Protein AF-A0A6J8BWP6-F1 (afdb_monomer)

Solvent-accessible surface area (backbone atoms only — not comparable to full-atom values): 19169 Å² total; per-residue (Å²): 133,80,69,98,76,74,50,80,87,49,47,64,55,52,45,49,53,49,48,54,69,77,44,72,88,54,59,68,72,59,53,46,53,51,39,33,53,54,50,49,67,69,51,84,54,66,66,61,38,51,52,54,70,70,44,90,71,88,45,52,67,60,50,49,53,50,49,54,53,53,50,52,48,57,47,45,50,67,77,41,71,80,71,78,95,56,94,76,73,75,53,70,55,79,74,74,88,74,58,78,91,46,49,67,61,53,52,54,54,52,53,51,39,41,75,66,69,76,52,76,95,78,88,64,75,58,44,66,38,79,46,80,42,74,45,96,86,70,45,80,41,90,41,71,55,50,66,72,56,59,70,73,48,66,78,81,86,74,88,71,78,52,72,65,57,52,50,50,50,67,73,41,72,84,62,68,96,76,72,59,106,59,71,86,61,60,75,77,71,64,39,76,74,58,72,77,72,63,85,35,76,61,60,53,54,53,50,49,36,59,74,70,70,48,81,77,54,68,79,77,45,66,85,53,58,71,62,49,48,55,49,61,80,40,47,88,42,47,44,79,55,96,92,41,53,28,34,62,43,69,44,98,82,71,82,50,71,48,71,21,40,54,57,49,80,84,50,52,63,57,54,53,51,52,56,48,68,36,91,94,24,74,83,53,56,73,68,54,50,50,50,60,45,58,70,48,39,41,52,87,86,62,77,84,130

Secondary structure (DSSP, 8-state):
---TT--TTTHHHHHHHHHHHH-TTS-HHHHHHHHHHHHHHH---HHHHHHHHHTT---HHHHHHHHHHHHHHHHHHHHS-S---S-----BPPPPPPPHHHHHHHHHHHHHHHHTTS------S-B--EEEEE-TTS-EEEEE--HHHHHHS------PPPHHHHHHHHHHTT--S-S-TTTT--TTTS-GGGTSS---HHHHHHHHHHHTT----HHHHHTS-HHHHHHHHTGGGEEEETTEEEEEEE-TTSS-EEEEEE--HHHHHHHHHHHHHSTTTTT-THHHHHHHHHTTEE-TT----

Nearest PDB structures (foldseek):
  4ol8-assembly2_F  TM=8.736E-01  e=1.380E-04  Saccharomyces cerevisiae
  4ol8-assembly1_B  TM=8.880E-01  e=2.624E-04  Saccharomyces cerevisiae
  7o24-assembly1_B  TM=4.975E-01  e=8.946E-04  White-tufted-ear marmoset simian foamy virus
  7kse-assembly1_A  TM=5.631E-01  e=4.590E-03  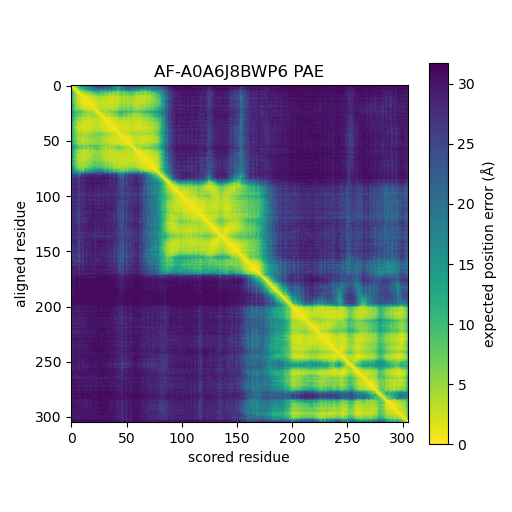Eastern chimpanzee simian foamy virus
  7ksf-assembly1_A  TM=5.954E-01  e=1.313E-02  Eastern chimpanzee simian foamy virus

Mean predicted aligned error: 21.01 Å

Sequence (305 aa):
MRGNEESLPELPQSIKKLNRQFYQSVPSSITSVLALEHFIDALLDADLKLKLRESNIKSIHESETLVVRLETLKLAERHTGAWLDRQIQFILIRPRRIPLARIKDDEAEIQKIVKQDIIEPSTSPWNSNIVLVKKSDNSWRFCIDFRSVNFLVLRPSYPLPRIDDTIDSFLNNGQTEKDNPFEGIDFENVSESQLSDMSDDVISIIIQWKIDEVKPTWADVSHISLEVKFYWSRLNSLILANGILYRKWESYNGKHYDLHLVLPANFKRSRLNEVHNTVTGGHLGVRKTLSKIRQRYFWYTMRHC

InterPro domains:
  IPR041588 Integrase zinc-binding domain [PF17921] (264-304)
  IPR043502 DNA/RNA polymerase superfamily [SSF56672] (87-170)

Foldseek 3Di:
DDPPDDDLVCLLVVLLVVLCVVVVPDDPQVSQVVSLVVSLVPDPDPVLSVVSVVPPDRGPVVSSVVSVVVVVVVVCCVVPVDWAPDPDDAADDDEDDDPPVCPVVVVVVVVVCVVVVVDDDDPDSHDWYWDWDADPVRDIDTDTDCVVVVVRTDDDDDDDDDPVVVVVCVVCVVDDDDDDPCPPPPPVVCPPVVVVPLPQVLVVVLLVCVVVVDLDDCVVPVPDDPQNVQCSVQSVQWDADPNFIWGWDADPVNPDTATAGEDGPVCPVVLLVVLCPDPVNPPPDPVVSLVVNVRHHDGDPNDDD

Structure (mmCIF, N/CA/C/O backbone):
data_AF-A0A6J8BWP6-F1
#
_entry.id   AF-A0A6J8BWP6-F1
#
loop_
_atom_site.group_PDB
_atom_site.id
_atom_site.type_symbol
_atom_site.label_atom_id
_atom_site.label_alt_id
_atom_site.label_comp_id
_atom_site.label_asym_id
_atom_site.label_entity_id
_atom_site.label_seq_id
_atom_site.pdbx_PDB_ins_code
_atom_site.Cartn_x
_atom_site.Cartn_y
_atom_site.Cartn_z
_atom_site.occupancy
_atom_site.B_iso_or_equiv
_atom_site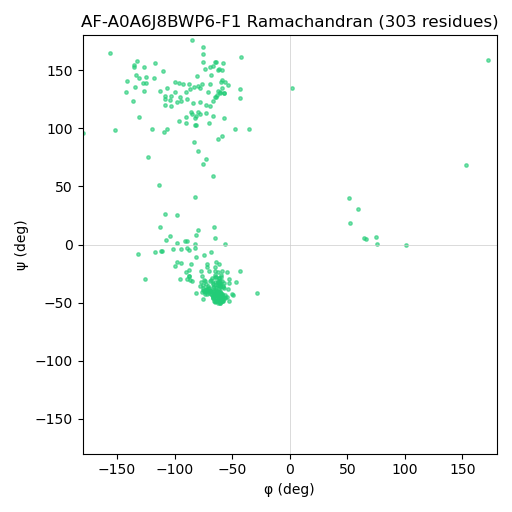.auth_seq_id
_atom_site.auth_comp_id
_atom_site.auth_asym_id
_atom_site.auth_atom_id
_atom_site.pdbx_PDB_model_num
ATOM 1 N N . MET A 1 1 ? -8.907 39.241 10.089 1.00 32.94 1 MET A N 1
ATOM 2 C CA . MET A 1 1 ? -8.954 39.925 8.782 1.00 32.94 1 MET A CA 1
ATOM 3 C C . MET A 1 1 ? -7.616 39.693 8.104 1.00 32.94 1 MET A C 1
ATOM 5 O O . MET A 1 1 ? -6.630 40.229 8.583 1.00 32.94 1 MET A O 1
ATOM 9 N N . ARG A 1 2 ? -7.548 38.853 7.064 1.00 38.97 2 ARG A N 1
ATOM 10 C CA . ARG A 1 2 ? -6.436 38.952 6.112 1.00 38.97 2 ARG A CA 1
ATOM 11 C C . ARG A 1 2 ? -6.764 40.131 5.205 1.00 38.97 2 ARG A C 1
ATOM 13 O O . ARG A 1 2 ? -7.827 40.123 4.590 1.00 38.97 2 ARG A O 1
ATOM 20 N N . GLY A 1 3 ? -5.888 41.127 5.135 1.00 38.91 3 GLY A N 1
ATOM 21 C CA . GLY A 1 3 ? -5.794 41.905 3.907 1.00 38.91 3 GLY A CA 1
ATOM 22 C C . GLY A 1 3 ? -5.309 40.936 2.834 1.00 38.91 3 GLY A C 1
ATOM 23 O O . GLY A 1 3 ? -4.330 40.231 3.059 1.00 38.91 3 GLY A O 1
ATOM 24 N N . ASN A 1 4 ? -6.015 40.833 1.713 1.00 46.81 4 ASN A N 1
ATOM 25 C CA . ASN A 1 4 ? -5.713 39.898 0.623 1.00 46.81 4 ASN A CA 1
ATOM 26 C C . ASN A 1 4 ? -4.372 40.178 -0.101 1.00 46.81 4 ASN A C 1
ATOM 28 O O . ASN A 1 4 ? -4.150 39.637 -1.178 1.00 46.81 4 ASN A O 1
ATOM 32 N N . GLU A 1 5 ? -3.481 40.996 0.467 1.00 54.47 5 GLU A N 1
ATOM 33 C CA . GLU A 1 5 ? -2.306 41.543 -0.220 1.00 54.47 5 GLU A CA 1
ATOM 34 C C . GLU A 1 5 ? -0.982 41.416 0.557 1.00 54.47 5 GLU A C 1
ATOM 36 O O . GLU A 1 5 ? 0.060 41.672 -0.031 1.00 54.47 5 GLU A O 1
ATOM 41 N N . GLU A 1 6 ? -0.965 40.995 1.832 1.00 63.19 6 GLU A N 1
ATOM 42 C CA . GLU A 1 6 ? 0.311 40.841 2.559 1.00 63.19 6 GLU A CA 1
ATOM 43 C C . GLU A 1 6 ? 0.960 39.480 2.280 1.00 63.19 6 GLU A C 1
ATOM 45 O O . GLU A 1 6 ? 0.381 38.417 2.543 1.00 63.19 6 GLU A O 1
ATOM 50 N N . SER A 1 7 ? 2.191 39.511 1.768 1.00 66.69 7 SER A N 1
ATOM 51 C CA . SER A 1 7 ? 3.002 38.312 1.575 1.00 66.69 7 SER A CA 1
ATOM 52 C C . SER A 1 7 ? 3.538 37.784 2.917 1.00 66.69 7 SER A C 1
ATOM 54 O O . SER A 1 7 ? 3.745 38.533 3.874 1.00 66.69 7 SER A O 1
ATOM 56 N N . LEU A 1 8 ? 3.771 36.470 3.023 1.00 67.88 8 LEU A N 1
ATOM 57 C CA . LEU A 1 8 ? 4.293 35.842 4.251 1.00 67.88 8 LEU A CA 1
ATOM 58 C C . LEU A 1 8 ? 5.592 36.470 4.807 1.00 67.88 8 LEU A C 1
ATOM 60 O O . LEU A 1 8 ? 5.715 36.515 6.029 1.00 67.88 8 LEU A O 1
ATOM 64 N N . PRO A 1 9 ? 6.522 36.992 3.980 1.00 71.75 9 PRO A N 1
ATOM 65 C CA . PRO A 1 9 ? 7.689 37.749 4.453 1.00 71.75 9 PRO A CA 1
ATOM 66 C C . PRO A 1 9 ? 7.371 39.140 5.035 1.00 71.75 9 PRO A C 1
ATOM 68 O O . PRO A 1 9 ? 8.153 39.689 5.809 1.00 71.75 9 PRO A O 1
ATOM 71 N N . GLU A 1 10 ? 6.234 39.743 4.681 1.00 79.19 10 GLU A N 1
ATOM 72 C CA . GLU A 1 10 ? 5.832 41.078 5.157 1.00 79.19 10 GLU A CA 1
ATOM 73 C C . GLU A 1 10 ? 5.059 41.002 6.484 1.00 79.19 10 GLU A C 1
ATOM 75 O O . GLU A 1 10 ? 5.143 41.905 7.323 1.00 79.19 10 GLU A O 1
ATOM 80 N N . LEU A 1 11 ? 4.387 39.873 6.728 1.00 82.25 11 LEU A N 1
ATOM 81 C CA . LEU A 1 11 ? 3.561 39.619 7.909 1.00 82.25 11 LEU A CA 1
ATOM 82 C C . LEU A 1 11 ? 4.302 39.828 9.256 1.00 82.25 11 LEU A C 1
ATOM 84 O O . LEU A 1 11 ? 3.758 40.508 10.133 1.00 82.25 11 LEU A O 1
ATOM 88 N N . PRO A 1 12 ? 5.547 39.342 9.469 1.00 82.69 12 PRO A N 1
ATOM 89 C CA . PRO A 1 12 ? 6.283 39.583 10.713 1.00 82.69 12 PRO A CA 1
ATOM 90 C C . PRO A 1 12 ? 6.578 41.065 10.962 1.00 82.69 12 PRO A C 1
ATOM 92 O O . PRO A 1 12 ? 6.623 41.510 12.112 1.00 82.69 12 PRO A O 1
ATOM 95 N N . GLN A 1 13 ? 6.801 41.839 9.897 1.00 83.56 13 GLN A N 1
ATOM 96 C CA . GLN A 1 13 ? 7.102 43.266 9.997 1.00 83.56 13 GLN A CA 1
ATOM 97 C C . GLN A 1 13 ? 5.845 44.060 10.360 1.00 83.56 13 GLN A C 1
ATOM 99 O O . GLN A 1 13 ? 5.899 44.899 11.267 1.00 83.56 13 GLN A O 1
ATOM 104 N N . SER A 1 14 ? 4.708 43.737 9.739 1.00 84.19 14 SER A N 1
ATOM 105 C CA . SER A 1 14 ? 3.401 44.306 10.079 1.00 84.19 14 SER A CA 1
ATOM 106 C C . SER A 1 14 ? 3.014 44.003 11.528 1.00 84.19 14 SER A C 1
ATOM 108 O O . SER A 1 14 ? 2.652 44.917 12.271 1.00 84.19 14 SER A O 1
ATOM 110 N N . ILE A 1 15 ? 3.201 42.764 11.994 1.00 85.25 15 ILE A N 1
ATOM 111 C CA . ILE A 1 15 ? 2.903 42.373 13.382 1.00 85.25 15 ILE A CA 1
ATOM 112 C C . ILE A 1 15 ? 3.810 43.095 14.382 1.00 85.25 15 ILE A C 1
ATOM 114 O O . ILE A 1 15 ? 3.325 43.613 15.388 1.00 85.25 15 ILE A O 1
ATOM 118 N N . LYS A 1 16 ? 5.117 43.213 14.107 1.00 83.94 16 LYS A N 1
ATOM 119 C CA . LYS A 1 16 ? 6.032 44.000 14.956 1.00 83.94 16 LYS A CA 1
ATOM 120 C C . LYS A 1 16 ? 5.621 45.472 15.023 1.00 83.94 16 LYS A C 1
ATOM 122 O O . LYS A 1 16 ? 5.674 46.073 16.098 1.00 83.94 16 LYS A O 1
ATOM 127 N N . LYS A 1 17 ? 5.208 46.056 13.894 1.00 83.94 17 LYS A N 1
ATOM 128 C CA . LYS A 1 17 ? 4.751 47.449 13.813 1.00 83.94 17 LYS A CA 1
ATOM 129 C C . LYS A 1 17 ? 3.463 47.663 14.612 1.00 83.94 17 LYS A C 1
ATOM 131 O O . LYS A 1 17 ? 3.405 48.607 15.397 1.00 83.94 17 LYS A O 1
ATOM 136 N N . LEU A 1 18 ? 2.487 46.765 14.476 1.00 83.88 18 LEU A N 1
ATOM 137 C CA . LEU A 1 18 ? 1.231 46.801 15.230 1.00 83.88 18 LEU A CA 1
ATOM 138 C C . LEU A 1 18 ? 1.479 46.609 16.728 1.00 83.88 18 LEU A C 1
ATOM 140 O O . LEU A 1 18 ? 1.042 47.429 17.530 1.00 83.88 18 LEU A O 1
ATOM 144 N N . ASN A 1 19 ? 2.261 45.603 17.123 1.00 83.75 19 ASN A N 1
ATOM 145 C CA . ASN A 1 19 ? 2.563 45.371 18.534 1.00 83.75 19 ASN A CA 1
ATOM 146 C C . ASN A 1 19 ? 3.279 46.570 19.172 1.00 83.75 19 ASN A C 1
ATOM 148 O O . ASN A 1 19 ? 2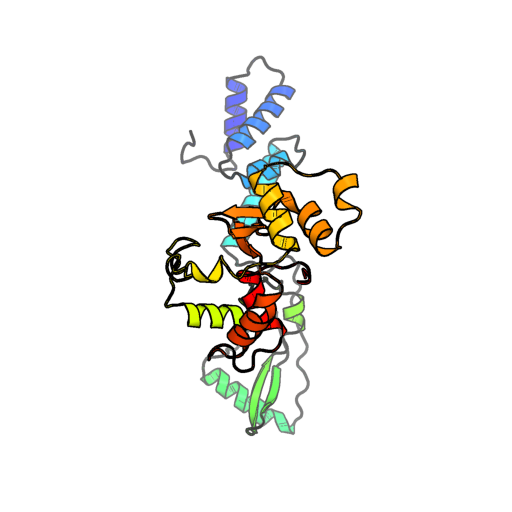.979 46.927 20.306 1.00 83.75 19 ASN A O 1
ATOM 152 N N . ARG A 1 20 ? 4.168 47.253 18.442 1.00 82.38 20 ARG A N 1
ATOM 153 C CA . ARG A 1 20 ? 4.802 48.488 18.927 1.00 82.38 20 ARG A CA 1
ATOM 154 C C . ARG A 1 20 ? 3.808 49.643 19.089 1.00 82.38 20 ARG A C 1
ATOM 156 O O . ARG A 1 20 ? 3.994 50.468 19.977 1.00 82.38 20 ARG A O 1
ATOM 163 N N . GLN A 1 21 ? 2.775 49.715 18.250 1.00 82.69 21 GLN A N 1
ATOM 164 C CA . GLN A 1 21 ? 1.734 50.743 18.336 1.00 82.69 21 GLN A CA 1
ATOM 165 C C . GLN A 1 21 ? 0.757 50.497 19.490 1.00 82.69 21 GLN A C 1
ATOM 167 O O . GLN A 1 21 ? 0.392 51.457 20.166 1.00 82.69 21 GLN A O 1
ATOM 172 N N . PHE A 1 22 ? 0.366 49.243 19.731 1.00 81.31 22 PHE A N 1
ATOM 173 C CA . PHE A 1 22 ? -0.605 48.877 20.768 1.00 81.31 22 PHE A CA 1
ATOM 174 C C . PHE A 1 22 ? 0.022 48.661 22.155 1.00 81.31 22 PHE A C 1
ATOM 176 O O . PHE A 1 22 ? -0.618 48.958 23.159 1.00 81.31 22 PHE A O 1
ATOM 183 N N . TYR A 1 23 ? 1.277 48.205 22.233 1.00 82.00 23 TYR A N 1
ATOM 184 C CA . TYR A 1 23 ? 1.964 47.873 23.490 1.00 82.00 23 TYR A CA 1
ATOM 185 C C . TYR A 1 23 ? 3.148 48.810 23.778 1.00 82.00 23 TYR A C 1
ATOM 187 O O . TYR A 1 23 ? 4.263 48.368 24.051 1.00 82.00 23 TYR A O 1
ATOM 195 N N . GLN A 1 24 ? 2.911 50.123 23.725 1.00 78.50 24 GLN A N 1
ATOM 196 C CA . GLN A 1 24 ? 3.954 51.152 23.886 1.00 78.50 24 GLN A CA 1
ATOM 197 C C . GLN A 1 24 ? 4.620 51.154 25.274 1.00 78.50 24 GLN A C 1
ATOM 199 O O . GLN A 1 24 ? 5.777 51.545 25.396 1.00 78.50 24 GLN A O 1
ATOM 204 N N . SER A 1 25 ? 3.905 50.717 26.314 1.00 82.56 25 SER A N 1
ATOM 205 C CA . SER A 1 25 ? 4.369 50.698 27.710 1.00 82.56 25 SER A CA 1
ATOM 206 C C . SER A 1 25 ? 4.985 49.364 28.153 1.00 82.56 25 SER A C 1
ATOM 208 O O . SER A 1 25 ? 5.459 49.255 29.284 1.00 82.56 25 SER A O 1
ATOM 210 N N . VAL A 1 26 ? 4.973 48.339 27.295 1.00 82.62 26 VAL A N 1
ATOM 211 C CA . VAL A 1 26 ? 5.379 46.972 27.650 1.00 82.62 26 VAL A CA 1
ATOM 212 C C . VAL A 1 26 ? 6.865 46.748 27.331 1.00 82.62 26 VAL A C 1
ATOM 214 O O . VAL A 1 26 ? 7.330 47.151 26.261 1.00 82.62 26 VAL A O 1
ATOM 2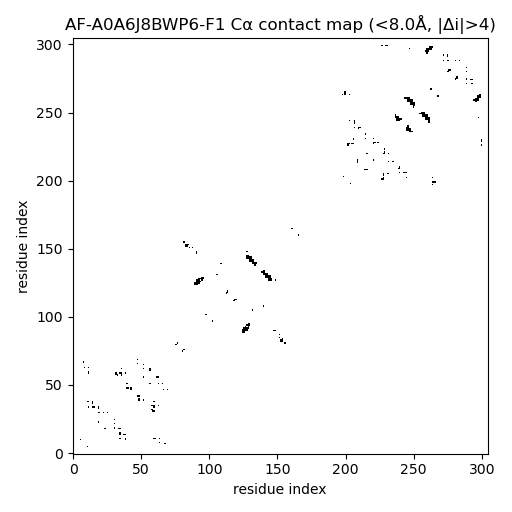17 N N . PRO A 1 27 ? 7.637 46.079 28.213 1.00 83.62 27 PRO A N 1
ATOM 218 C CA . PRO A 1 27 ? 9.030 45.737 27.942 1.00 83.62 27 PRO A CA 1
ATOM 219 C C . PRO A 1 27 ? 9.206 44.925 26.652 1.00 83.62 27 PRO A C 1
ATOM 221 O O . PRO A 1 27 ? 8.473 43.968 26.401 1.00 83.62 27 PRO A O 1
ATOM 224 N N . SER A 1 28 ? 10.260 45.237 25.888 1.00 77.12 28 SER A N 1
ATOM 225 C CA . SER A 1 28 ? 10.565 44.614 24.585 1.00 77.12 28 SER A CA 1
ATOM 226 C C . SER A 1 28 ? 10.621 43.074 24.617 1.00 77.12 28 SER A C 1
ATOM 228 O O . SER A 1 28 ? 10.260 42.416 23.642 1.00 77.12 28 SER A O 1
ATOM 230 N N . SER A 1 29 ? 11.008 42.489 25.757 1.00 79.81 29 SER A N 1
ATOM 231 C CA . SER A 1 29 ? 11.016 41.034 25.976 1.00 79.81 29 SER A CA 1
ATOM 232 C C . SER A 1 29 ? 9.620 40.412 25.831 1.00 79.81 29 SER A C 1
ATOM 234 O O . SER A 1 29 ? 9.435 39.458 25.079 1.00 79.81 29 SER A O 1
ATOM 236 N N . ILE A 1 30 ? 8.610 41.008 26.471 1.00 80.94 30 ILE A N 1
ATOM 237 C CA . ILE A 1 30 ? 7.226 40.514 26.444 1.00 80.94 30 ILE A CA 1
ATOM 238 C C . ILE A 1 30 ? 6.598 40.794 25.077 1.00 80.94 30 ILE A C 1
ATOM 240 O O . ILE A 1 30 ? 5.954 39.922 24.499 1.00 80.94 30 ILE A O 1
ATOM 244 N N . THR A 1 31 ? 6.855 41.973 24.506 1.00 82.75 31 THR A N 1
ATOM 245 C CA . THR A 1 31 ? 6.370 42.344 23.169 1.00 82.75 31 THR A CA 1
ATOM 246 C C . THR A 1 31 ? 6.900 41.407 22.079 1.00 82.75 31 THR A C 1
ATOM 248 O O . THR A 1 31 ? 6.197 41.143 21.105 1.00 82.75 31 THR A O 1
ATOM 251 N N . SER A 1 32 ? 8.110 40.862 22.251 1.00 81.00 32 SER A N 1
ATOM 252 C CA . SER A 1 32 ? 8.704 39.883 21.330 1.00 81.00 32 SER A CA 1
ATOM 253 C C . SER A 1 32 ? 8.021 38.515 21.409 1.00 81.00 32 SER A C 1
ATOM 255 O O . SER A 1 32 ? 7.769 37.908 20.370 1.00 81.00 32 SER A O 1
ATOM 257 N N . VAL A 1 33 ? 7.668 38.057 22.615 1.00 83.50 33 VAL A N 1
ATOM 258 C CA . VAL A 1 33 ? 6.904 36.812 22.818 1.00 83.50 33 VAL A CA 1
ATOM 259 C C . VAL A 1 33 ? 5.485 36.956 22.265 1.00 83.50 33 VAL A C 1
ATOM 261 O O . VAL A 1 33 ? 5.028 36.105 21.509 1.00 83.50 33 VAL A O 1
ATOM 264 N N . LEU A 1 34 ? 4.817 38.078 22.544 1.00 84.31 34 LEU A N 1
ATOM 265 C CA . LEU A 1 34 ? 3.494 38.372 21.986 1.00 84.31 34 LEU A CA 1
ATOM 266 C C . LEU A 1 34 ? 3.523 38.486 20.455 1.00 84.31 34 LEU A C 1
ATOM 268 O O . LEU A 1 34 ? 2.578 38.082 19.788 1.00 84.31 34 LEU A O 1
ATOM 272 N N . ALA A 1 35 ? 4.607 39.011 19.873 1.00 85.25 35 ALA A N 1
ATOM 273 C CA . ALA A 1 35 ? 4.766 39.068 18.419 1.00 85.25 35 ALA A CA 1
ATOM 274 C C . ALA A 1 35 ? 4.889 37.678 17.785 1.00 85.25 35 ALA A C 1
ATOM 276 O O . ALA A 1 35 ? 4.356 37.472 16.698 1.00 85.25 35 ALA A O 1
ATOM 277 N N . LEU A 1 36 ? 5.555 36.735 18.457 1.00 86.31 36 LEU A N 1
ATOM 278 C CA . LEU A 1 36 ? 5.630 35.340 18.022 1.00 86.31 36 LEU A CA 1
ATOM 279 C C . LEU A 1 36 ? 4.241 34.678 18.047 1.00 86.31 36 LEU A C 1
ATOM 281 O O . LEU A 1 36 ? 3.830 34.102 17.044 1.00 86.31 36 LEU A O 1
ATOM 285 N N . GLU A 1 37 ? 3.500 34.810 19.149 1.00 85.06 37 GLU A N 1
ATOM 286 C CA . GLU A 1 37 ? 2.150 34.237 19.279 1.00 85.06 37 GLU A CA 1
ATOM 287 C C . GLU A 1 37 ? 1.180 34.819 18.242 1.00 85.06 37 GLU A C 1
ATOM 289 O O . GLU A 1 37 ? 0.520 34.079 17.512 1.00 85.06 37 GLU A O 1
ATOM 294 N N . HIS A 1 38 ? 1.164 36.148 18.084 1.00 87.75 38 HIS A N 1
ATOM 295 C CA . HIS A 1 38 ? 0.339 36.807 17.069 1.00 87.75 38 HIS A CA 1
ATOM 296 C C . HIS A 1 38 ? 0.712 36.367 15.646 1.00 87.75 38 HIS A C 1
ATOM 298 O O . HIS A 1 38 ? -0.168 36.246 14.795 1.00 87.75 38 HIS A O 1
ATOM 304 N N . PHE A 1 39 ? 1.996 36.100 15.377 1.00 87.56 39 PHE A N 1
ATOM 305 C CA . PHE A 1 39 ? 2.444 35.564 14.091 1.00 87.56 39 PHE A CA 1
ATOM 306 C C . PHE A 1 39 ? 1.926 34.144 13.849 1.00 87.56 39 PHE A C 1
ATOM 308 O O . PHE A 1 39 ? 1.385 33.880 12.775 1.00 87.56 39 PHE A O 1
ATOM 315 N N . ILE A 1 40 ? 2.015 33.255 14.843 1.00 85.31 40 ILE A N 1
ATOM 316 C CA . ILE A 1 40 ? 1.487 31.886 14.749 1.00 85.31 40 ILE A CA 1
ATOM 317 C C . ILE A 1 40 ? -0.026 31.913 14.504 1.00 85.31 40 ILE A C 1
ATOM 319 O O . ILE A 1 40 ? -0.523 31.224 13.612 1.00 85.31 40 ILE A O 1
ATOM 323 N N . ASP A 1 41 ? -0.769 32.740 15.238 1.00 85.38 41 ASP A N 1
ATOM 324 C CA . ASP A 1 41 ? -2.223 32.822 15.100 1.00 85.38 41 ASP A CA 1
ATOM 325 C C . ASP A 1 41 ? -2.667 33.437 13.763 1.00 85.38 41 ASP A C 1
ATOM 327 O O . ASP A 1 41 ? -3.700 33.029 13.218 1.00 85.38 41 ASP A O 1
ATOM 331 N N . ALA A 1 42 ? -1.866 34.344 13.193 1.00 85.00 42 ALA A N 1
ATOM 332 C CA . ALA A 1 42 ? -2.116 34.971 11.895 1.00 85.00 42 ALA A CA 1
ATOM 333 C C . ALA A 1 42 ? -1.905 34.035 10.686 1.00 85.00 42 ALA A C 1
ATOM 335 O O . ALA A 1 42 ? -2.405 34.326 9.592 1.00 85.00 42 ALA A O 1
ATOM 336 N N . LEU A 1 43 ? -1.208 32.901 10.850 1.00 83.12 43 LEU A N 1
ATOM 337 C CA . LEU A 1 43 ? -1.111 31.883 9.797 1.00 83.12 43 LEU A CA 1
ATOM 338 C C . LEU A 1 43 ? -2.504 31.306 9.480 1.00 83.12 43 LEU A C 1
ATOM 340 O O . LEU A 1 43 ? -3.378 31.241 10.340 1.00 83.12 43 LEU A O 1
ATOM 344 N N . LEU A 1 44 ? -2.745 30.865 8.243 1.00 79.44 44 LEU A N 1
ATOM 345 C CA . LEU A 1 44 ? -3.997 30.164 7.899 1.00 79.44 44 LEU A CA 1
ATOM 346 C C . LEU A 1 44 ? -3.864 28.643 7.952 1.00 79.44 44 LEU A C 1
ATOM 348 O O . LEU A 1 44 ? -4.846 27.954 8.205 1.00 79.44 44 LEU A O 1
ATOM 352 N N . ASP A 1 45 ? -2.665 28.125 7.693 1.00 81.25 45 ASP A N 1
ATOM 353 C CA . ASP A 1 45 ? -2.407 26.692 7.596 1.00 81.25 45 ASP A CA 1
ATOM 354 C C . ASP A 1 45 ? -2.290 26.078 9.000 1.00 81.25 45 ASP A C 1
ATOM 356 O O . ASP A 1 45 ? -1.371 26.400 9.760 1.00 81.25 45 ASP A O 1
ATOM 360 N N . ALA A 1 46 ? -3.238 25.203 9.343 1.00 81.12 46 ALA A N 1
ATOM 361 C CA . ALA A 1 46 ? -3.306 24.549 10.646 1.00 81.12 46 ALA A CA 1
ATOM 362 C C . ALA A 1 46 ? -2.080 23.663 10.931 1.00 81.12 46 ALA A C 1
ATOM 364 O O . ALA A 1 46 ? -1.639 23.593 12.079 1.00 81.12 46 ALA A O 1
ATOM 365 N N . ASP A 1 47 ? -1.478 23.056 9.904 1.00 80.88 47 ASP A N 1
ATOM 366 C CA . ASP A 1 47 ? -0.305 22.195 10.078 1.00 80.88 47 ASP A CA 1
ATOM 367 C C . ASP A 1 47 ? 0.940 23.017 10.408 1.00 80.88 47 ASP A C 1
ATOM 369 O O . ASP A 1 47 ? 1.767 22.607 11.224 1.00 80.88 47 ASP A O 1
ATOM 373 N N . LEU A 1 48 ? 1.091 24.184 9.768 1.00 82.25 48 LEU A N 1
ATOM 374 C CA . LEU A 1 48 ? 2.205 25.092 10.049 1.00 82.25 48 LEU A CA 1
ATOM 375 C C . LEU A 1 48 ? 2.102 25.636 11.475 1.00 82.25 48 LEU A C 1
ATOM 377 O O . LEU A 1 48 ? 3.110 25.680 12.176 1.00 82.25 48 LEU A O 1
ATOM 381 N N . LYS A 1 49 ? 0.887 25.964 11.938 1.00 85.69 49 LYS A N 1
ATOM 382 C CA . LYS A 1 49 ? 0.649 26.358 13.336 1.00 85.69 49 LYS A CA 1
ATOM 383 C C . LYS A 1 49 ? 1.059 25.270 14.318 1.00 85.69 49 LYS A C 1
ATOM 385 O O . LYS A 1 49 ? 1.750 25.564 15.289 1.00 85.69 49 LYS A O 1
ATOM 390 N N . LEU A 1 50 ? 0.634 24.030 14.070 1.00 82.75 50 LEU A N 1
ATOM 391 C CA . LEU A 1 50 ? 0.940 22.900 14.945 1.00 82.75 50 LEU A CA 1
ATOM 392 C C . LEU A 1 50 ? 2.455 22.678 15.037 1.00 82.75 50 LEU A C 1
ATOM 394 O O . LEU A 1 50 ? 3.006 22.665 16.134 1.00 82.75 50 LEU A O 1
ATOM 398 N N . LYS A 1 51 ? 3.139 22.616 13.887 1.00 82.25 51 LYS A N 1
ATOM 399 C CA . LYS A 1 51 ? 4.594 22.417 13.829 1.00 82.25 51 LYS A CA 1
ATOM 400 C C . LYS A 1 51 ? 5.367 23.525 14.536 1.00 82.25 51 LYS A C 1
ATOM 402 O O . LYS A 1 51 ? 6.329 23.223 15.231 1.00 82.25 51 LYS A O 1
ATOM 407 N N . LEU A 1 52 ? 4.939 24.783 14.391 1.00 84.50 52 LEU A N 1
ATOM 408 C CA . LEU A 1 52 ? 5.568 25.909 15.084 1.00 84.50 52 LEU A CA 1
ATOM 409 C C . LEU A 1 52 ? 5.382 25.856 16.600 1.00 84.50 52 LEU A C 1
ATOM 411 O O . LEU A 1 52 ? 6.284 26.274 17.315 1.00 84.50 52 LEU A O 1
ATOM 415 N N . ARG A 1 53 ? 4.244 25.351 17.093 1.00 84.00 53 ARG A N 1
ATOM 416 C CA . ARG A 1 53 ? 4.003 25.179 18.535 1.00 84.00 53 ARG A CA 1
ATOM 417 C C . ARG A 1 53 ? 4.788 24.006 19.126 1.00 84.00 53 ARG A C 1
ATOM 419 O O . ARG A 1 53 ? 5.170 24.058 20.289 1.00 84.00 53 ARG A O 1
ATOM 426 N N . GLU A 1 54 ? 5.034 22.962 18.337 1.00 84.75 54 GLU A N 1
ATOM 427 C CA . GLU A 1 54 ? 5.855 21.812 18.740 1.00 84.75 54 GLU A CA 1
ATOM 428 C C . GLU A 1 54 ? 7.353 22.134 18.740 1.00 84.75 54 GLU A C 1
ATOM 430 O O . GLU A 1 54 ? 8.097 21.708 19.627 1.00 84.75 54 GLU A O 1
ATOM 435 N N . SER A 1 55 ? 7.817 22.906 17.755 1.00 77.12 55 SER A N 1
ATOM 436 C CA . SER A 1 55 ? 9.176 23.430 17.743 1.00 77.12 55 SER A CA 1
ATOM 437 C C . SER A 1 55 ? 9.282 24.533 18.791 1.00 77.12 55 SER A C 1
ATOM 439 O O . SER A 1 55 ? 8.659 25.573 18.646 1.00 77.12 55 SER A O 1
ATOM 441 N N . ASN A 1 56 ? 10.061 24.321 19.848 1.00 79.62 56 ASN A N 1
ATOM 442 C CA . ASN A 1 56 ? 10.270 25.257 20.960 1.00 79.62 56 ASN A CA 1
ATOM 443 C C . ASN A 1 56 ? 11.013 26.554 20.535 1.00 79.62 56 ASN A C 1
ATOM 445 O O . ASN A 1 56 ? 12.118 26.837 21.006 1.00 79.62 56 ASN A O 1
ATOM 449 N N . ILE A 1 57 ? 10.439 27.305 19.593 1.00 83.06 57 ILE A N 1
ATOM 450 C CA . ILE A 1 57 ? 10.994 28.499 18.957 1.00 83.06 57 ILE A CA 1
ATOM 451 C C . ILE A 1 57 ? 10.808 29.690 19.887 1.00 83.06 57 ILE A C 1
ATOM 453 O O . ILE A 1 57 ? 9.739 29.907 20.451 1.00 83.06 57 ILE A O 1
ATOM 457 N N . LYS A 1 58 ? 11.855 30.507 20.008 1.00 78.50 58 LYS A N 1
ATOM 458 C CA . LYS A 1 58 ? 11.867 31.674 20.906 1.00 78.50 58 LYS A CA 1
ATOM 459 C C . LYS A 1 58 ? 11.882 33.009 20.168 1.00 78.50 58 LYS A C 1
ATOM 461 O O . LYS A 1 58 ? 11.814 34.058 20.803 1.00 78.50 58 LYS A O 1
ATOM 466 N N . SER A 1 59 ? 12.000 32.986 18.841 1.00 83.00 59 SER A N 1
ATOM 467 C CA . SER A 1 59 ? 12.157 34.180 18.013 1.00 83.00 59 SER A CA 1
ATOM 468 C C . SER A 1 59 ? 11.246 34.153 16.795 1.00 83.00 59 SER A C 1
ATOM 470 O O . SER A 1 59 ? 11.195 33.173 16.057 1.00 83.00 59 SER A O 1
ATOM 472 N N . ILE A 1 60 ? 10.609 35.292 16.525 1.00 83.12 60 ILE A N 1
ATOM 473 C CA . ILE A 1 60 ? 9.781 35.499 15.332 1.00 83.12 60 ILE A CA 1
ATOM 474 C C . ILE A 1 60 ? 10.558 35.327 14.014 1.00 83.12 60 ILE A C 1
ATOM 476 O O . ILE A 1 60 ? 9.988 34.935 13.003 1.00 83.12 60 ILE A O 1
ATOM 480 N N . HIS A 1 61 ? 11.870 35.582 14.013 1.00 81.31 61 HIS A N 1
ATOM 481 C CA . HIS A 1 61 ? 12.699 35.400 12.816 1.00 81.31 61 HIS A CA 1
ATOM 482 C C . HIS A 1 61 ? 13.000 33.919 12.530 1.00 81.31 61 HIS A C 1
ATOM 484 O O . HIS A 1 61 ? 13.058 33.474 11.383 1.00 81.31 61 HIS A O 1
ATOM 490 N N . GLU A 1 62 ? 13.156 33.134 13.593 1.00 81.12 62 GLU A N 1
ATOM 491 C CA . GLU A 1 62 ? 13.333 31.688 13.493 1.00 81.12 62 GLU A CA 1
ATOM 492 C C . GLU A 1 62 ? 12.030 31.021 13.026 1.00 81.12 62 GLU A C 1
ATOM 494 O O . GLU A 1 62 ? 12.065 30.172 12.134 1.00 81.12 62 GLU A O 1
ATOM 499 N N . SER A 1 63 ? 10.870 31.478 13.522 1.00 81.56 63 SER A N 1
ATOM 500 C CA . SER A 1 63 ? 9.568 31.008 13.031 1.00 81.56 63 SER A CA 1
ATOM 501 C C . SER A 1 63 ? 9.318 31.389 11.574 1.00 81.56 63 SER A C 1
ATOM 503 O O . SER A 1 63 ? 8.824 30.565 10.814 1.00 81.56 63 SER A O 1
ATOM 505 N N . GLU A 1 64 ? 9.694 32.598 11.155 1.00 82.12 64 GLU A N 1
ATOM 506 C CA . GLU A 1 64 ? 9.601 33.043 9.758 1.00 82.12 64 GLU A CA 1
ATOM 507 C C . GLU A 1 64 ? 10.414 32.132 8.824 1.00 82.12 64 GLU A C 1
ATOM 509 O O . GLU A 1 64 ? 9.889 31.615 7.837 1.00 82.12 64 GLU A O 1
ATOM 514 N N . THR A 1 65 ? 11.670 31.853 9.182 1.00 80.94 65 THR A N 1
ATOM 515 C CA . THR A 1 65 ? 12.560 30.983 8.396 1.00 80.94 65 THR A CA 1
ATOM 516 C C . THR A 1 65 ? 11.996 29.567 8.265 1.00 80.94 65 THR A C 1
ATOM 518 O O . THR A 1 65 ? 12.036 28.966 7.188 1.00 80.94 65 THR A O 1
ATOM 521 N N . LEU A 1 66 ? 11.444 29.025 9.354 1.00 81.19 66 LEU A N 1
ATOM 522 C CA . LEU A 1 66 ? 10.842 27.694 9.361 1.00 81.19 66 LEU A CA 1
ATOM 523 C C . LEU A 1 66 ? 9.542 27.634 8.557 1.00 81.19 66 LEU A C 1
ATOM 525 O O . LEU A 1 66 ? 9.336 26.661 7.836 1.00 81.19 66 LEU A O 1
ATOM 529 N N . VAL A 1 67 ? 8.700 28.668 8.617 1.00 83.00 67 VAL A N 1
ATOM 530 C CA . VAL A 1 67 ? 7.474 28.758 7.807 1.00 83.00 67 VAL A CA 1
ATOM 531 C C . VAL A 1 67 ? 7.806 28.785 6.325 1.00 83.00 67 VAL A C 1
ATOM 533 O O . VAL A 1 67 ? 7.284 27.958 5.582 1.00 83.00 67 VAL A O 1
ATOM 536 N N . VAL A 1 68 ? 8.720 29.663 5.903 1.00 80.31 68 VAL A N 1
ATOM 537 C CA . VAL A 1 68 ? 9.147 29.755 4.498 1.00 80.31 68 VAL A CA 1
ATOM 538 C C . VAL A 1 68 ? 9.736 28.423 4.035 1.00 80.31 68 VAL A C 1
ATOM 540 O O . VAL A 1 68 ? 9.404 27.933 2.957 1.00 80.31 68 VAL A O 1
ATOM 543 N N . ARG A 1 69 ? 10.559 27.773 4.864 1.00 77.62 69 ARG A N 1
ATOM 544 C CA . ARG A 1 69 ? 11.116 26.446 4.565 1.00 77.62 69 ARG A CA 1
ATOM 545 C C . ARG A 1 69 ? 10.039 25.367 4.421 1.00 77.62 69 ARG A C 1
ATOM 547 O O . ARG A 1 69 ? 10.108 24.554 3.509 1.00 77.62 69 ARG A O 1
ATOM 554 N N . LEU A 1 70 ? 9.054 25.321 5.312 1.00 79.88 70 LEU A N 1
ATOM 555 C CA . LEU A 1 70 ? 7.988 24.320 5.250 1.00 79.88 70 LEU A CA 1
ATOM 556 C C . LEU A 1 70 ? 7.026 24.572 4.086 1.00 79.88 70 LEU A C 1
ATOM 558 O O . LEU A 1 70 ? 6.557 23.620 3.471 1.00 79.88 70 LEU A O 1
ATOM 562 N N . GLU A 1 71 ? 6.747 25.829 3.757 1.00 76.75 71 GLU A N 1
ATOM 563 C CA . GLU A 1 71 ? 5.893 26.185 2.628 1.00 76.75 71 GLU A CA 1
ATOM 564 C C . GLU A 1 71 ? 6.587 25.918 1.290 1.00 76.75 71 GLU A C 1
ATOM 566 O O . GLU A 1 71 ? 5.977 25.338 0.396 1.00 76.75 71 GLU A O 1
ATOM 571 N N . THR A 1 72 ? 7.875 26.252 1.169 1.00 69.25 72 THR A N 1
ATOM 572 C CA . THR A 1 72 ? 8.690 25.888 -0.004 1.00 69.25 72 THR A CA 1
ATOM 573 C C . THR A 1 72 ? 8.790 24.378 -0.179 1.00 69.25 72 THR A C 1
ATOM 575 O O . THR A 1 72 ? 8.697 23.909 -1.309 1.00 69.25 72 THR A O 1
ATOM 578 N N . LEU A 1 73 ? 8.882 23.604 0.910 1.00 66.88 73 LEU A N 1
ATOM 579 C CA . LEU A 1 73 ? 8.778 22.144 0.855 1.00 66.88 73 LEU A CA 1
ATOM 580 C C . LEU A 1 73 ? 7.385 21.689 0.395 1.00 66.88 73 LEU A C 1
ATOM 582 O O . LEU A 1 73 ? 7.298 20.913 -0.549 1.00 66.88 73 LEU A O 1
ATOM 586 N N . LYS A 1 74 ? 6.296 22.225 0.967 1.00 70.44 74 LYS A N 1
ATOM 587 C CA . LYS A 1 74 ? 4.918 21.915 0.532 1.00 70.44 74 LYS A CA 1
ATOM 588 C C . LYS A 1 74 ? 4.664 22.298 -0.934 1.00 70.44 74 LYS A C 1
ATOM 590 O O . LYS A 1 74 ? 3.863 21.655 -1.608 1.00 70.44 74 LYS A O 1
ATOM 595 N N . LEU A 1 75 ? 5.280 23.371 -1.430 1.00 63.25 75 LEU A N 1
ATOM 596 C CA . LEU A 1 75 ? 5.166 23.822 -2.818 1.00 63.25 75 LEU A CA 1
ATOM 597 C C . LEU A 1 75 ? 6.015 22.950 -3.752 1.00 63.25 75 LEU A C 1
ATOM 599 O O . LEU A 1 75 ? 5.541 22.574 -4.823 1.00 63.25 75 LEU A O 1
ATOM 603 N N . ALA A 1 76 ? 7.224 22.570 -3.329 1.00 55.34 76 ALA A N 1
ATOM 604 C CA . ALA A 1 76 ? 8.057 21.599 -4.030 1.00 55.34 76 ALA A CA 1
ATOM 605 C C . ALA A 1 76 ? 7.340 20.245 -4.139 1.00 55.34 76 ALA A C 1
ATOM 607 O O . ALA A 1 76 ? 7.254 19.694 -5.229 1.00 55.34 76 ALA A O 1
ATOM 608 N N . GLU A 1 77 ? 6.708 19.762 -3.069 1.00 58.59 77 GLU A N 1
ATOM 609 C CA . GLU A 1 77 ? 5.881 18.547 -3.085 1.00 58.59 77 GLU A CA 1
ATOM 610 C C . GLU A 1 77 ? 4.705 18.629 -4.079 1.00 58.59 77 GLU A C 1
ATOM 612 O O . GLU A 1 77 ? 4.310 17.612 -4.650 1.00 58.59 77 GLU A O 1
ATOM 617 N N . ARG A 1 78 ? 4.149 19.829 -4.316 1.00 57.19 78 ARG A N 1
ATOM 618 C CA . ARG A 1 78 ? 3.047 20.054 -5.272 1.00 57.19 78 ARG A CA 1
ATOM 619 C C . ARG A 1 78 ? 3.512 20.164 -6.724 1.00 57.19 78 ARG A C 1
ATOM 621 O O . ARG A 1 78 ? 2.835 19.649 -7.609 1.00 57.19 78 ARG A O 1
ATOM 628 N N . HIS A 1 79 ? 4.620 20.859 -6.981 1.00 52.59 79 HIS A N 1
ATOM 629 C CA . HIS A 1 79 ? 5.119 21.114 -8.340 1.00 52.59 79 HIS A CA 1
ATOM 630 C C . HIS A 1 79 ? 6.025 20.005 -8.873 1.00 52.59 79 HIS A C 1
ATOM 632 O O . HIS A 1 79 ? 6.095 19.782 -10.080 1.00 52.59 79 HIS A O 1
ATOM 638 N N . THR A 1 80 ? 6.691 19.284 -7.982 1.00 47.88 80 THR A N 1
ATOM 639 C CA . THR A 1 80 ? 7.471 18.097 -8.301 1.00 47.88 80 THR A CA 1
ATOM 640 C C . THR A 1 80 ? 6.861 16.959 -7.513 1.00 47.88 80 THR A C 1
ATOM 642 O O . THR A 1 80 ? 7.112 16.836 -6.316 1.00 47.88 80 THR A O 1
ATOM 645 N N . GLY A 1 81 ? 6.021 16.145 -8.164 1.00 47.31 81 GLY A N 1
ATOM 646 C CA . GLY A 1 81 ? 5.575 14.883 -7.574 1.00 47.31 81 GLY A CA 1
ATOM 647 C C . GLY A 1 81 ? 6.780 14.202 -6.924 1.00 47.31 81 GLY A C 1
ATOM 648 O O . GLY A 1 81 ? 7.839 14.127 -7.539 1.00 47.31 81 GLY A O 1
ATOM 649 N N . ALA A 1 82 ? 6.647 13.852 -5.651 1.00 48.22 82 ALA A N 1
ATOM 650 C CA . ALA A 1 82 ? 7.736 13.531 -4.740 1.00 48.22 82 ALA A CA 1
ATOM 651 C C . ALA A 1 82 ? 8.782 12.547 -5.304 1.00 48.22 82 ALA A C 1
ATOM 653 O O . ALA A 1 82 ? 8.609 11.333 -5.229 1.00 48.22 82 ALA A O 1
ATOM 654 N N . TRP A 1 83 ? 9.913 13.062 -5.787 1.00 46.81 83 TRP A N 1
ATOM 655 C CA . TRP A 1 83 ? 11.112 12.271 -6.059 1.00 46.81 83 TRP A CA 1
ATOM 656 C C . TRP A 1 83 ? 12.321 13.190 -5.897 1.00 46.81 83 TRP A C 1
ATOM 658 O O . TRP A 1 83 ? 12.582 13.947 -6.811 1.00 46.81 83 TRP A O 1
ATOM 668 N N . LEU A 1 84 ? 13.013 13.184 -4.754 1.00 46.94 84 LEU A N 1
ATOM 669 C CA . LEU A 1 84 ? 14.433 13.569 -4.558 1.00 46.94 84 LEU A CA 1
ATOM 670 C C . LEU A 1 84 ? 14.657 14.066 -3.111 1.00 46.94 84 LEU A C 1
ATOM 672 O O . LEU A 1 84 ? 14.956 15.229 -2.876 1.00 46.94 84 LEU A O 1
ATOM 676 N N . ASP A 1 85 ? 14.561 13.164 -2.128 1.00 41.72 85 ASP A N 1
ATOM 677 C CA . ASP A 1 85 ? 14.993 13.429 -0.734 1.00 41.72 85 ASP A CA 1
ATOM 678 C C . ASP A 1 85 ? 16.406 12.878 -0.444 1.00 41.72 85 ASP A C 1
ATOM 680 O O . ASP A 1 85 ? 16.769 12.510 0.670 1.00 41.72 85 ASP A O 1
ATOM 684 N N . ARG A 1 86 ? 17.240 12.735 -1.477 1.00 47.03 86 ARG A N 1
ATOM 685 C CA . ARG A 1 86 ? 18.662 12.403 -1.323 1.00 47.03 86 ARG A CA 1
ATOM 686 C C . ARG A 1 86 ? 19.460 13.378 -2.169 1.00 47.03 86 ARG A C 1
ATOM 688 O O . ARG A 1 86 ? 19.026 13.721 -3.263 1.00 47.03 86 ARG A O 1
ATOM 695 N N . GLN A 1 87 ? 20.630 13.809 -1.701 1.00 49.97 87 GLN A N 1
ATOM 696 C CA . GLN A 1 87 ? 21.636 14.408 -2.582 1.00 49.97 87 GLN A CA 1
ATOM 697 C C . GLN A 1 87 ? 21.981 13.371 -3.659 1.00 49.97 87 GLN A C 1
ATOM 699 O O . GLN A 1 87 ? 22.781 12.463 -3.436 1.00 49.97 87 GLN A O 1
ATOM 704 N N . ILE A 1 88 ? 21.297 13.436 -4.797 1.00 54.81 88 ILE A N 1
ATOM 705 C CA . ILE A 1 88 ? 21.467 12.479 -5.878 1.00 54.81 88 ILE A CA 1
ATOM 706 C C . ILE A 1 88 ? 22.703 12.898 -6.673 1.00 54.81 88 ILE A C 1
ATOM 708 O O . ILE A 1 88 ? 22.704 13.915 -7.363 1.00 54.81 88 ILE A O 1
ATOM 712 N N . GLN A 1 89 ? 23.763 12.099 -6.575 1.00 61.16 89 GLN A N 1
ATOM 713 C CA . GLN A 1 89 ? 24.862 12.134 -7.536 1.00 61.16 89 GLN A CA 1
ATOM 714 C C . GLN A 1 89 ? 24.415 11.435 -8.826 1.00 61.16 89 GLN A C 1
ATOM 716 O O . GLN A 1 89 ? 23.766 10.387 -8.776 1.00 61.16 89 GLN A O 1
ATOM 721 N N . PHE A 1 90 ? 24.759 12.010 -9.980 1.00 69.25 90 PHE A N 1
ATOM 722 C CA . PHE A 1 90 ? 24.454 11.431 -11.289 1.00 69.25 90 PHE A CA 1
ATOM 723 C C . PHE A 1 90 ? 25.036 10.017 -11.415 1.00 69.25 90 PHE A C 1
ATOM 725 O O . PHE A 1 90 ? 26.219 9.797 -11.149 1.00 69.25 90 PHE A O 1
ATOM 732 N N . ILE A 1 91 ? 24.213 9.052 -11.840 1.00 70.19 91 ILE A N 1
ATOM 733 C CA . ILE A 1 91 ? 24.681 7.688 -12.095 1.00 70.19 91 ILE A CA 1
ATOM 734 C C . ILE A 1 91 ? 25.140 7.571 -13.550 1.00 70.19 91 ILE A C 1
ATOM 736 O O . ILE A 1 91 ? 24.318 7.527 -14.464 1.00 70.19 91 ILE A O 1
ATOM 740 N N . LEU A 1 92 ? 26.452 7.437 -13.748 1.00 81.75 92 LEU A N 1
ATOM 741 C CA . LEU A 1 92 ? 27.057 7.107 -15.036 1.00 81.75 92 LEU A CA 1
ATOM 742 C C . LEU A 1 92 ? 27.616 5.679 -15.001 1.00 81.75 92 LEU A C 1
ATOM 744 O O . LEU A 1 92 ? 28.732 5.440 -14.536 1.00 81.75 92 LEU A O 1
ATOM 748 N N . ILE A 1 93 ? 26.843 4.711 -15.493 1.00 85.12 93 ILE A N 1
ATOM 749 C CA . ILE A 1 93 ? 27.310 3.325 -15.601 1.00 85.12 93 ILE A CA 1
ATOM 750 C C . ILE A 1 93 ? 28.042 3.146 -16.929 1.00 85.12 93 ILE A C 1
ATOM 752 O O . ILE A 1 93 ? 27.547 3.544 -17.982 1.00 85.12 93 ILE A O 1
ATOM 756 N N . ARG A 1 94 ? 29.219 2.509 -16.894 1.00 86.81 94 ARG A N 1
ATOM 757 C CA . ARG A 1 94 ? 29.925 2.137 -18.126 1.00 86.81 94 ARG A CA 1
ATOM 758 C C . ARG A 1 94 ? 29.081 1.143 -18.939 1.00 86.81 94 ARG A C 1
ATOM 760 O O . ARG A 1 94 ? 28.645 0.140 -18.359 1.00 86.81 94 ARG A O 1
ATOM 767 N N . PRO A 1 95 ? 28.910 1.372 -20.256 1.00 86.69 95 PRO A N 1
ATOM 768 C CA . PRO A 1 95 ? 28.241 0.431 -21.141 1.00 86.69 95 PRO A CA 1
ATOM 769 C C . PRO A 1 95 ? 28.860 -0.965 -21.049 1.00 86.69 95 PRO A C 1
ATOM 771 O O . PRO A 1 95 ? 30.086 -1.116 -21.023 1.00 86.69 95 PRO A O 1
ATOM 774 N N . ARG A 1 96 ? 28.024 -2.003 -21.008 1.00 87.38 96 ARG A N 1
ATOM 775 C CA . ARG A 1 96 ? 28.507 -3.387 -21.077 1.00 87.38 96 ARG A CA 1
ATOM 776 C C . ARG A 1 96 ? 29.068 -3.689 -22.460 1.00 87.38 96 ARG A C 1
ATOM 778 O O . ARG A 1 96 ? 28.550 -3.238 -23.477 1.00 87.38 96 ARG A O 1
ATOM 785 N N . ARG A 1 97 ? 30.105 -4.526 -22.493 1.00 89.06 97 ARG A N 1
ATOM 786 C CA . ARG A 1 97 ? 30.663 -5.031 -23.746 1.00 89.06 97 ARG A CA 1
ATOM 787 C C . ARG A 1 97 ? 29.651 -5.945 -24.436 1.00 89.06 97 ARG A C 1
ATOM 789 O O . ARG A 1 97 ? 29.239 -6.951 -23.859 1.00 89.06 97 ARG A O 1
ATOM 796 N N . ILE A 1 98 ? 29.315 -5.617 -25.679 1.00 88.12 98 ILE A N 1
ATOM 797 C CA . ILE A 1 98 ? 28.465 -6.439 -26.541 1.00 88.12 98 ILE A CA 1
ATOM 798 C C . ILE A 1 98 ? 29.364 -7.410 -27.330 1.00 88.12 98 ILE A C 1
ATOM 800 O O . ILE A 1 98 ? 30.383 -6.985 -27.884 1.00 88.12 98 ILE A O 1
ATOM 804 N N . PRO A 1 99 ? 29.053 -8.719 -27.370 1.00 90.19 99 PRO A N 1
ATOM 805 C CA . PRO A 1 99 ? 29.756 -9.667 -28.231 1.00 90.19 99 PRO A CA 1
ATOM 806 C C . PRO A 1 99 ? 29.630 -9.286 -29.711 1.00 90.19 99 PRO A C 1
ATOM 808 O O . PRO A 1 99 ? 28.541 -8.942 -30.160 1.00 90.19 99 PRO A O 1
ATOM 811 N N . LEU A 1 100 ? 30.706 -9.431 -30.493 1.00 92.00 100 LEU A N 1
ATOM 812 C CA . LEU A 1 100 ? 30.743 -9.022 -31.910 1.00 92.00 100 LEU A CA 1
ATOM 813 C C . LEU A 1 100 ? 29.606 -9.620 -32.754 1.00 92.00 100 LEU A C 1
ATOM 815 O O . LEU A 1 100 ? 29.039 -8.931 -33.595 1.00 92.00 100 LEU A O 1
ATOM 819 N N . ALA A 1 101 ? 29.239 -10.877 -32.492 1.00 90.06 101 ALA A N 1
ATOM 820 C CA . ALA A 1 101 ? 28.155 -11.561 -33.196 1.00 90.06 101 ALA A CA 1
ATOM 821 C C . ALA A 1 101 ? 26.780 -10.895 -33.004 1.00 90.06 101 ALA A C 1
ATOM 823 O O . ALA A 1 101 ? 25.905 -11.069 -33.841 1.00 90.06 101 ALA A O 1
ATOM 824 N N . ARG A 1 102 ? 26.590 -10.141 -31.914 1.00 88.12 102 ARG A N 1
ATOM 825 C CA . ARG A 1 102 ? 25.312 -9.521 -31.545 1.00 88.12 102 ARG A CA 1
ATOM 826 C C . ARG A 1 102 ? 25.182 -8.060 -31.947 1.00 88.12 102 ARG A C 1
ATOM 828 O O . ARG A 1 102 ? 24.072 -7.555 -31.941 1.00 88.12 102 ARG A O 1
ATOM 835 N N . ILE A 1 103 ? 26.279 -7.388 -32.299 1.00 88.94 103 ILE A N 1
ATOM 836 C CA . ILE A 1 103 ? 26.276 -5.937 -32.551 1.00 88.94 103 ILE A CA 1
ATOM 837 C C . ILE A 1 103 ? 25.254 -5.567 -33.631 1.00 88.94 103 ILE A C 1
ATOM 839 O O . ILE A 1 103 ? 24.451 -4.668 -33.419 1.00 88.94 103 ILE A O 1
ATOM 843 N N . LYS A 1 104 ? 25.228 -6.312 -34.744 1.00 91.00 104 LYS A N 1
ATOM 844 C CA . LYS A 1 104 ? 24.302 -6.054 -35.858 1.00 91.00 104 LYS A CA 1
ATOM 845 C C . LYS A 1 104 ? 22.834 -6.214 -35.457 1.00 91.00 104 LYS A C 1
ATOM 847 O O . LYS A 1 104 ? 22.007 -5.385 -35.824 1.00 91.00 104 LYS A O 1
ATOM 852 N N . ASP A 1 105 ? 22.524 -7.273 -34.713 1.00 89.31 105 ASP A N 1
ATOM 853 C CA . ASP A 1 105 ? 21.158 -7.558 -34.266 1.00 89.31 105 ASP A CA 1
ATOM 854 C C . ASP A 1 105 ? 20.690 -6.517 -33.239 1.00 89.31 105 ASP A C 1
ATOM 856 O O . ASP A 1 105 ? 19.566 -6.021 -33.318 1.00 89.31 105 ASP A O 1
ATOM 860 N N . ASP A 1 106 ? 21.569 -6.158 -32.299 1.00 89.56 106 ASP A N 1
ATOM 861 C CA . ASP A 1 106 ? 21.290 -5.176 -31.255 1.00 89.56 106 ASP A CA 1
ATOM 862 C C . ASP A 1 106 ? 21.091 -3.765 -31.867 1.00 89.56 106 ASP A C 1
ATOM 864 O O . ASP A 1 106 ? 20.144 -3.065 -31.504 1.00 89.56 106 ASP A O 1
ATOM 868 N N . GLU A 1 107 ? 21.916 -3.360 -32.843 1.00 90.62 107 GLU A N 1
ATOM 869 C CA . GLU A 1 107 ? 21.766 -2.093 -33.583 1.00 90.62 107 GLU A CA 1
ATOM 870 C C . GLU A 1 107 ? 20.455 -2.026 -34.378 1.00 90.62 107 GLU A C 1
ATOM 872 O O . GLU A 1 107 ? 19.774 -0.997 -34.358 1.00 90.62 107 GLU A O 1
ATOM 877 N N . ALA A 1 108 ? 20.072 -3.118 -35.047 1.00 91.50 108 ALA A N 1
ATOM 878 C CA . ALA A 1 108 ? 18.828 -3.182 -35.810 1.00 91.50 108 ALA A CA 1
ATOM 879 C C . ALA A 1 108 ? 17.591 -3.000 -34.911 1.00 91.50 108 ALA A C 1
ATOM 881 O O . ALA A 1 108 ? 16.656 -2.281 -35.278 1.00 91.50 108 ALA A O 1
ATOM 882 N N . GLU A 1 109 ? 17.588 -3.598 -33.715 1.00 91.25 109 GLU A N 1
ATOM 883 C CA . GLU A 1 109 ? 16.474 -3.443 -32.772 1.00 91.25 109 GLU A CA 1
ATOM 884 C C . GLU A 1 109 ? 16.431 -2.027 -32.172 1.00 91.25 109 GLU A C 1
ATOM 886 O O . GLU A 1 109 ? 15.348 -1.459 -32.030 1.00 91.25 109 GLU A O 1
ATOM 891 N N . ILE A 1 110 ? 17.586 -1.407 -31.894 1.00 91.12 110 ILE A N 1
ATOM 892 C CA . ILE A 1 110 ? 17.650 -0.004 -31.445 1.00 91.12 110 ILE A CA 1
ATOM 893 C C . ILE A 1 110 ? 17.053 0.926 -32.509 1.00 91.12 110 ILE A C 1
ATOM 895 O O . ILE A 1 110 ? 16.181 1.735 -32.195 1.00 91.12 110 ILE A O 1
ATOM 899 N N . GLN A 1 111 ? 17.458 0.788 -33.776 1.00 93.00 111 GLN A N 1
ATOM 900 C CA . GLN A 1 111 ? 16.941 1.624 -34.867 1.00 93.00 111 GLN A CA 1
ATOM 901 C C . GLN A 1 111 ? 15.430 1.477 -35.060 1.00 93.00 111 GLN A C 1
ATOM 903 O O . GLN A 1 111 ? 14.741 2.450 -35.364 1.00 93.00 111 GLN A O 1
ATOM 908 N N . LYS A 1 112 ? 14.894 0.272 -34.860 1.00 93.50 112 LYS A N 1
ATOM 909 C CA . LYS A 1 112 ? 13.454 0.020 -34.924 1.00 93.50 112 LYS A CA 1
ATOM 910 C C . LYS A 1 112 ? 12.689 0.798 -33.850 1.00 93.50 112 LYS A C 1
ATOM 912 O O . LYS A 1 112 ? 11.659 1.381 -34.167 1.00 93.50 112 LYS A O 1
ATOM 917 N N . ILE A 1 113 ? 13.193 0.831 -32.617 1.00 92.44 113 ILE A N 1
ATOM 918 C CA . ILE A 1 113 ? 12.554 1.530 -31.488 1.00 92.44 113 ILE A CA 1
ATOM 919 C C . ILE A 1 113 ? 12.699 3.056 -31.631 1.00 92.44 113 ILE A C 1
ATOM 921 O O . ILE A 1 113 ? 11.756 3.782 -31.324 1.00 92.44 113 ILE A O 1
ATOM 925 N N . VAL A 1 114 ? 13.821 3.537 -32.186 1.00 94.31 114 VAL A N 1
ATOM 926 C CA . VAL A 1 114 ? 13.986 4.947 -32.600 1.00 94.31 114 VAL A CA 1
ATOM 927 C C . VAL A 1 114 ? 12.954 5.316 -33.669 1.00 94.31 114 VAL A C 1
ATOM 929 O O . VAL A 1 114 ? 12.280 6.331 -33.563 1.00 94.31 114 VAL A O 1
ATOM 932 N N . LYS A 1 115 ? 12.765 4.465 -34.686 1.00 95.81 115 LYS A N 1
ATOM 933 C CA . LYS A 1 115 ? 11.772 4.692 -35.750 1.00 95.81 115 LYS A CA 1
ATOM 934 C C . LYS A 1 115 ? 10.326 4.672 -35.236 1.00 95.81 115 LYS A C 1
ATOM 936 O O . LYS A 1 115 ? 9.453 5.263 -35.863 1.00 95.81 115 LYS A O 1
ATOM 941 N N . GLN A 1 116 ? 10.070 3.971 -34.133 1.00 95.38 116 GLN A N 1
ATOM 942 C CA . GLN A 1 116 ? 8.776 3.942 -33.447 1.00 95.38 116 GLN A CA 1
ATOM 943 C C . GLN A 1 116 ? 8.559 5.138 -32.508 1.00 95.38 116 GLN A C 1
ATOM 945 O O . GLN A 1 116 ? 7.506 5.198 -31.881 1.00 95.38 116 GLN A O 1
ATOM 950 N N . ASP A 1 117 ? 9.525 6.055 -32.413 1.00 93.62 117 ASP A N 1
ATOM 951 C CA . ASP A 1 117 ? 9.473 7.247 -31.558 1.00 93.62 117 ASP A CA 1
ATOM 952 C C . ASP A 1 117 ? 9.307 6.925 -30.060 1.00 93.62 117 ASP A C 1
ATOM 954 O O . ASP A 1 117 ? 8.692 7.653 -29.288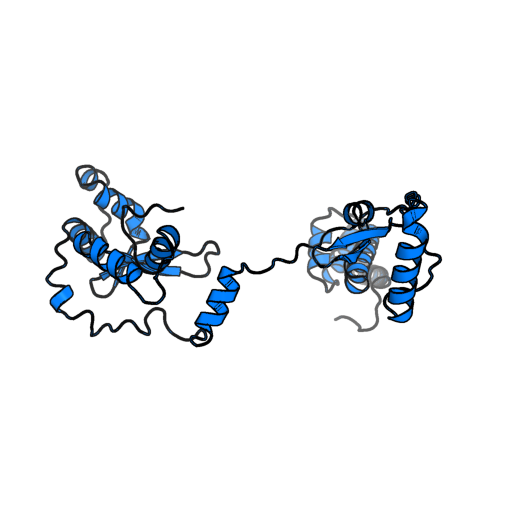 1.00 93.62 117 ASP A O 1
ATOM 958 N N . ILE A 1 118 ? 9.848 5.777 -29.637 1.00 92.94 118 ILE A N 1
ATOM 959 C CA . ILE A 1 118 ? 9.853 5.355 -28.227 1.00 92.94 118 ILE A CA 1
ATOM 960 C C . ILE A 1 118 ? 11.110 5.877 -27.511 1.00 92.94 118 ILE A C 1
ATOM 962 O O . ILE A 1 118 ? 11.084 6.091 -26.299 1.00 92.94 118 ILE A O 1
ATOM 966 N N . ILE A 1 119 ? 12.222 6.049 -28.240 1.00 93.06 119 ILE A N 1
ATOM 967 C CA . ILE A 1 119 ? 13.491 6.580 -27.719 1.00 93.06 119 ILE A CA 1
ATOM 968 C C . ILE A 1 119 ? 14.088 7.612 -28.677 1.00 93.06 119 ILE A C 1
ATOM 970 O O . ILE A 1 119 ? 13.945 7.496 -29.893 1.00 93.06 119 ILE A O 1
ATOM 974 N N . GLU A 1 120 ? 14.862 8.540 -28.120 1.00 92.88 120 GLU A N 1
ATOM 975 C CA . GLU A 1 120 ? 15.612 9.554 -28.861 1.00 92.88 120 GLU A CA 1
ATOM 976 C C . GLU A 1 120 ? 17.073 9.644 -28.375 1.00 92.88 120 GLU A C 1
ATOM 978 O O . GLU A 1 120 ? 17.391 9.235 -27.248 1.00 92.88 120 GLU A O 1
ATOM 983 N N . PRO A 1 121 ? 17.996 10.165 -29.201 1.00 92.25 121 PRO A N 1
ATOM 984 C CA . PRO A 1 121 ? 19.345 10.488 -28.756 1.00 92.25 121 PRO A CA 1
ATOM 985 C C . PRO A 1 121 ? 19.319 11.510 -27.614 1.00 92.25 121 PRO A C 1
ATOM 987 O O . PRO A 1 121 ? 18.639 12.526 -27.700 1.00 92.25 121 PRO A O 1
ATOM 990 N N . SER A 1 122 ? 20.105 11.277 -26.563 1.00 90.50 122 SER A N 1
ATOM 991 C CA . SER A 1 122 ? 20.183 12.186 -25.415 1.00 90.50 122 SER A CA 1
ATOM 992 C C . SER A 1 122 ? 21.624 12.439 -24.977 1.00 90.50 122 SER A C 1
ATOM 994 O O . SER A 1 122 ? 22.513 11.611 -25.178 1.00 90.50 122 SER A O 1
ATOM 996 N N . THR A 1 123 ? 21.849 13.592 -24.349 1.00 91.38 123 THR A N 1
ATOM 997 C CA . THR A 1 123 ? 23.126 14.006 -23.735 1.00 91.38 123 THR A CA 1
ATOM 998 C C . THR A 1 123 ? 23.052 13.983 -22.206 1.00 91.38 123 THR A C 1
ATOM 1000 O O . THR A 1 123 ? 23.747 14.731 -21.519 1.00 91.38 123 THR A O 1
ATOM 1003 N N . SER A 1 124 ? 22.174 13.136 -21.661 1.00 85.81 124 SER A N 1
ATOM 1004 C CA . SER A 1 124 ? 21.890 13.075 -20.229 1.00 85.81 124 SER A CA 1
ATOM 1005 C C . SER A 1 124 ? 23.150 12.769 -19.406 1.00 85.81 124 SER A C 1
ATOM 1007 O O . SER A 1 124 ? 23.940 11.904 -19.791 1.00 85.81 124 SER A O 1
ATOM 1009 N N . PRO A 1 125 ? 23.323 13.396 -18.225 1.00 84.81 125 PRO A N 1
ATOM 1010 C CA . PRO A 1 125 ? 24.374 13.011 -17.283 1.00 84.81 125 PRO A CA 1
ATOM 1011 C C . PRO A 1 125 ? 24.127 11.628 -16.648 1.00 84.81 125 PRO A C 1
ATOM 1013 O O . PRO A 1 125 ? 24.980 11.119 -15.922 1.00 84.81 125 PRO A O 1
ATOM 1016 N N . TRP A 1 126 ? 22.968 11.013 -16.912 1.00 85.69 126 TRP A N 1
ATOM 1017 C CA . TRP A 1 126 ? 22.585 9.685 -16.445 1.00 85.69 126 TRP A CA 1
ATOM 1018 C C . TRP A 1 126 ? 22.779 8.623 -17.525 1.00 85.69 126 TRP A C 1
ATOM 1020 O O . TRP A 1 126 ? 22.416 8.828 -18.680 1.00 85.69 126 TRP A O 1
ATOM 1030 N N . ASN A 1 127 ? 23.263 7.442 -17.133 1.00 89.38 127 ASN A N 1
ATOM 1031 C CA . ASN A 1 127 ? 23.387 6.295 -18.031 1.00 89.38 127 ASN A CA 1
ATOM 1032 C C . ASN A 1 127 ? 23.061 4.976 -17.315 1.00 89.38 127 ASN A C 1
ATOM 1034 O O . ASN A 1 127 ? 23.588 4.692 -16.237 1.00 89.38 127 ASN A O 1
ATOM 1038 N N . SER A 1 128 ? 22.208 4.160 -17.940 1.00 91.12 128 SER A N 1
ATOM 1039 C CA . SER A 1 128 ? 21.871 2.798 -17.518 1.00 91.12 128 SER A CA 1
ATOM 1040 C C . SER A 1 128 ? 22.119 1.813 -18.658 1.00 91.12 128 SER A C 1
ATOM 1042 O O . SER A 1 128 ? 21.885 2.114 -19.825 1.00 91.12 128 SER A O 1
ATOM 1044 N N . ASN A 1 129 ? 22.576 0.607 -18.320 1.00 90.94 129 ASN A N 1
ATOM 1045 C CA . ASN A 1 129 ? 22.898 -0.410 -19.318 1.00 90.94 129 ASN A CA 1
ATOM 1046 C C . ASN A 1 129 ? 21.650 -0.956 -20.018 1.00 90.94 129 ASN A C 1
ATOM 1048 O O . ASN A 1 129 ? 20.665 -1.295 -19.362 1.00 90.94 129 ASN A O 1
ATOM 1052 N N . ILE A 1 130 ? 21.750 -1.145 -21.333 1.00 89.94 130 ILE A N 1
ATOM 1053 C CA . ILE A 1 130 ? 20.748 -1.842 -22.142 1.00 89.94 130 ILE A CA 1
ATOM 1054 C C . ILE A 1 130 ? 21.055 -3.344 -22.131 1.00 89.94 130 ILE A C 1
ATOM 1056 O O . ILE A 1 130 ? 22.209 -3.768 -22.220 1.00 89.94 130 ILE A O 1
ATOM 1060 N N . VAL A 1 131 ? 20.011 -4.155 -22.003 1.00 89.19 131 VAL A N 1
ATOM 1061 C CA . VAL A 1 131 ? 20.067 -5.614 -21.990 1.00 89.19 131 VAL A CA 1
ATOM 1062 C C . VAL A 1 131 ? 19.023 -6.145 -22.964 1.00 89.19 131 VAL A C 1
ATOM 1064 O O . VAL A 1 131 ? 17.823 -6.075 -22.709 1.00 89.19 131 VAL A O 1
ATOM 1067 N N . LEU A 1 132 ? 19.490 -6.713 -24.073 1.00 89.94 132 LEU A N 1
ATOM 1068 C CA . LEU A 1 132 ? 18.631 -7.383 -25.044 1.00 89.94 132 LEU A CA 1
ATOM 1069 C C . LEU A 1 132 ? 18.582 -8.883 -24.754 1.00 89.94 132 LEU A C 1
ATOM 1071 O O . LEU A 1 132 ? 19.621 -9.552 -24.706 1.00 89.94 132 LEU A O 1
ATOM 1075 N N . VAL A 1 133 ? 17.370 -9.401 -24.553 1.00 90.31 133 VAL A N 1
ATOM 1076 C CA . VAL A 1 133 ? 17.105 -10.808 -24.206 1.00 90.31 133 VAL A CA 1
ATOM 1077 C C . VAL A 1 133 ? 16.141 -11.411 -25.218 1.00 90.31 133 VAL A C 1
ATOM 1079 O O . VAL A 1 133 ? 15.168 -10.765 -25.596 1.00 90.31 133 VAL A O 1
ATOM 1082 N N . LYS A 1 134 ? 16.368 -12.657 -25.639 1.00 90.56 134 LYS A N 1
ATOM 1083 C CA . LYS A 1 134 ? 15.405 -13.379 -26.476 1.00 90.56 134 LYS A CA 1
ATOM 1084 C C . LYS A 1 134 ? 14.239 -13.906 -25.647 1.00 90.56 134 LYS A C 1
ATOM 1086 O O . LYS A 1 134 ? 14.428 -14.492 -24.583 1.00 90.56 134 LYS A O 1
ATOM 1091 N N . LYS A 1 135 ? 13.029 -13.711 -26.152 1.00 92.50 135 LYS A N 1
ATOM 1092 C CA . LYS A 1 135 ? 11.807 -14.357 -25.673 1.00 92.50 135 LYS A CA 1
ATOM 1093 C C . LYS A 1 135 ? 11.744 -15.817 -26.120 1.00 92.50 135 LYS A C 1
ATOM 1095 O O . LYS A 1 135 ? 12.484 -16.244 -27.003 1.00 92.50 135 LYS A O 1
ATOM 1100 N N . SER A 1 136 ? 10.780 -16.548 -25.562 1.00 94.25 136 SER A N 1
ATOM 1101 C CA . SER A 1 136 ? 10.406 -17.889 -26.023 1.00 94.25 136 SER A CA 1
ATOM 1102 C C . SER A 1 136 ? 9.906 -17.911 -27.473 1.00 94.25 136 SER A C 1
ATOM 1104 O O . SER A 1 136 ? 10.101 -18.907 -28.156 1.00 94.25 136 SER A O 1
ATOM 1106 N N . ASP A 1 137 ? 9.317 -16.815 -27.959 1.00 93.62 137 ASP A N 1
ATOM 1107 C CA . ASP A 1 137 ? 8.891 -16.634 -29.358 1.00 93.62 137 ASP A CA 1
ATOM 1108 C C . ASP A 1 137 ? 10.048 -16.217 -30.300 1.00 93.62 137 ASP A C 1
ATOM 1110 O O . ASP A 1 137 ? 9.817 -15.883 -31.459 1.00 93.62 137 ASP A O 1
ATOM 1114 N N . ASN A 1 138 ? 11.298 -16.238 -29.813 1.00 87.62 138 ASN A N 1
ATOM 1115 C CA . ASN A 1 138 ? 12.519 -15.821 -30.514 1.00 87.62 138 ASN A CA 1
ATOM 1116 C C . ASN A 1 138 ? 12.579 -14.318 -30.877 1.00 87.62 138 ASN A C 1
ATOM 1118 O O . ASN A 1 138 ? 13.548 -13.887 -31.505 1.00 87.62 138 ASN A O 1
ATOM 1122 N N . SER A 1 139 ? 11.610 -13.502 -30.442 1.00 88.12 139 SER A N 1
ATOM 1123 C CA . SER A 1 139 ? 11.679 -12.041 -30.537 1.00 88.12 139 SER A CA 1
ATOM 1124 C C . SER A 1 139 ? 12.636 -11.466 -29.486 1.00 88.12 139 SER A C 1
ATOM 1126 O O . SER A 1 139 ? 12.865 -12.055 -28.426 1.00 88.12 139 SER A O 1
ATOM 1128 N N . TRP A 1 140 ? 13.158 -10.264 -29.727 1.00 89.25 140 TRP A N 1
ATOM 1129 C CA . TRP A 1 140 ? 13.949 -9.536 -28.732 1.00 89.25 140 TRP A CA 1
ATOM 1130 C C . TRP A 1 140 ? 13.054 -8.824 -27.698 1.00 89.25 140 TRP A C 1
ATOM 1132 O O . TRP A 1 140 ? 11.950 -8.369 -28.008 1.00 89.25 140 TRP A O 1
ATOM 1142 N N . ARG A 1 141 ? 13.510 -8.758 -26.440 1.00 90.38 141 ARG A N 1
ATOM 1143 C CA . ARG A 1 141 ? 13.030 -7.861 -25.374 1.00 90.38 141 ARG A CA 1
ATOM 1144 C C . ARG A 1 141 ? 14.093 -6.810 -25.122 1.00 90.38 141 ARG A C 1
ATOM 1146 O O . ARG A 1 141 ? 15.206 -7.155 -24.727 1.00 90.38 141 ARG A O 1
ATOM 1153 N N . PHE A 1 142 ? 13.713 -5.554 -25.306 1.00 90.44 142 PHE A N 1
ATOM 1154 C CA . PHE A 1 142 ? 14.518 -4.405 -24.931 1.00 90.44 142 PHE A CA 1
ATOM 1155 C C . PHE A 1 142 ? 14.326 -4.122 -23.438 1.00 90.44 142 PHE A C 1
ATOM 1157 O O . PHE A 1 142 ? 13.247 -3.711 -23.014 1.00 90.44 142 PHE A O 1
ATOM 1164 N N . CYS A 1 143 ? 15.346 -4.396 -22.624 1.00 90.50 143 CYS A N 1
ATOM 1165 C CA . CYS A 1 143 ? 15.323 -4.142 -21.185 1.00 90.50 143 CYS A CA 1
ATOM 1166 C C . CYS A 1 143 ? 16.413 -3.138 -20.805 1.00 90.50 143 CYS A C 1
ATOM 1168 O O . CYS A 1 143 ? 17.518 -3.183 -21.338 1.00 90.50 143 CYS A O 1
ATOM 1170 N N . ILE A 1 144 ? 16.125 -2.267 -19.841 1.00 90.88 144 ILE A N 1
ATOM 1171 C CA . ILE A 1 144 ? 17.102 -1.334 -19.273 1.00 90.88 144 ILE A CA 1
ATOM 1172 C C . ILE A 1 144 ? 17.354 -1.732 -17.816 1.00 90.88 144 ILE A C 1
ATOM 1174 O O . ILE A 1 144 ? 16.420 -1.975 -17.049 1.00 90.88 144 ILE A O 1
ATOM 1178 N N . ASP A 1 145 ? 18.623 -1.821 -17.429 1.00 89.81 145 ASP A N 1
ATOM 1179 C CA . ASP A 1 145 ? 19.043 -2.167 -16.072 1.00 89.81 145 ASP A CA 1
ATOM 1180 C C . ASP A 1 145 ? 18.943 -0.949 -15.139 1.00 89.81 145 ASP A C 1
ATOM 1182 O O . ASP A 1 145 ? 19.934 -0.288 -14.834 1.00 89.81 145 ASP A O 1
ATOM 1186 N N . PHE A 1 146 ? 17.728 -0.663 -14.667 1.00 88.94 146 PHE A N 1
ATOM 1187 C CA . PHE A 1 146 ? 17.454 0.441 -13.742 1.00 88.94 146 PHE A CA 1
ATOM 1188 C C . PHE A 1 146 ? 17.796 0.138 -12.279 1.00 88.94 146 PHE A C 1
ATOM 1190 O O . PHE A 1 146 ? 17.402 0.898 -11.402 1.00 88.94 146 PHE A O 1
ATOM 1197 N N . ARG A 1 147 ? 18.517 -0.942 -11.948 1.00 87.19 147 ARG A N 1
ATOM 1198 C CA . ARG A 1 147 ? 18.757 -1.316 -10.537 1.00 87.19 147 ARG A CA 1
ATOM 1199 C C . ARG A 1 147 ? 19.419 -0.200 -9.724 1.00 87.19 147 ARG A C 1
ATOM 1201 O O . ARG A 1 147 ? 18.988 0.064 -8.605 1.00 87.19 147 ARG A O 1
ATOM 1208 N N . SER A 1 148 ? 20.421 0.471 -10.291 1.00 83.12 148 SER A N 1
ATOM 1209 C CA . SER A 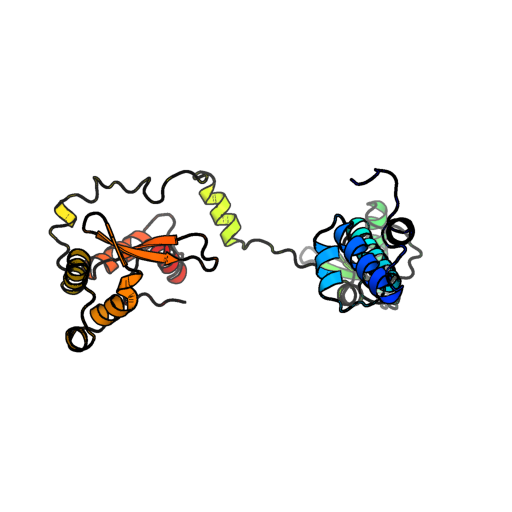1 148 ? 21.103 1.591 -9.631 1.00 83.12 148 SER A CA 1
ATOM 1210 C C . SER A 1 148 ? 20.191 2.811 -9.481 1.00 83.12 148 SER A C 1
ATOM 1212 O O . SER A 1 148 ? 20.186 3.442 -8.430 1.00 83.12 148 SER A O 1
ATOM 1214 N N . VAL A 1 149 ? 19.374 3.106 -10.496 1.00 82.88 149 VAL A N 1
ATOM 1215 C CA . VAL A 1 149 ? 18.395 4.204 -10.461 1.00 82.88 149 VAL A CA 1
ATOM 1216 C C . VAL A 1 149 ? 17.315 3.918 -9.414 1.00 82.88 149 VAL A C 1
ATOM 1218 O O . VAL A 1 149 ? 17.090 4.732 -8.526 1.00 82.88 149 VAL A O 1
ATOM 1221 N N . ASN A 1 150 ? 16.736 2.717 -9.428 1.00 83.12 150 ASN A N 1
ATOM 1222 C CA . ASN A 1 150 ? 15.715 2.256 -8.485 1.00 83.12 150 ASN A CA 1
ATOM 1223 C C . ASN A 1 150 ? 16.175 2.281 -7.018 1.00 83.12 150 ASN A C 1
ATOM 1225 O O . ASN A 1 150 ? 15.333 2.294 -6.124 1.00 83.12 150 ASN A O 1
ATOM 1229 N N . PHE A 1 151 ? 17.485 2.246 -6.753 1.00 78.88 151 PHE A N 1
ATOM 1230 C CA . PHE A 1 151 ? 18.031 2.387 -5.401 1.00 78.88 151 PHE A CA 1
ATOM 1231 C C . PHE A 1 151 ? 18.023 3.841 -4.904 1.00 78.88 151 PHE A C 1
ATOM 1233 O O . PHE A 1 151 ? 17.880 4.081 -3.705 1.00 78.88 151 PHE A O 1
ATOM 1240 N N . LEU A 1 152 ? 18.191 4.808 -5.811 1.00 73.81 152 LEU A N 1
ATOM 1241 C CA . LEU A 1 152 ? 18.151 6.237 -5.489 1.00 73.81 152 LEU A CA 1
ATOM 1242 C C . LEU A 1 152 ? 16.727 6.791 -5.475 1.00 73.81 152 LEU A C 1
ATOM 1244 O O . LEU A 1 152 ? 16.428 7.714 -4.719 1.00 73.81 152 LEU A O 1
ATOM 1248 N N . VAL A 1 153 ? 15.861 6.221 -6.307 1.00 72.56 153 VAL A N 1
ATOM 1249 C CA . VAL A 1 153 ? 14.456 6.594 -6.424 1.00 72.56 153 VAL A CA 1
ATOM 1250 C C . VAL A 1 153 ? 13.706 6.172 -5.156 1.00 72.56 153 VAL A C 1
ATOM 1252 O O . VAL A 1 153 ? 13.634 4.990 -4.812 1.00 72.56 153 VAL A O 1
ATOM 1255 N N . LEU A 1 154 ? 13.129 7.147 -4.450 1.00 69.75 154 LEU A N 1
ATOM 1256 C CA . LEU A 1 154 ? 12.188 6.877 -3.364 1.00 69.75 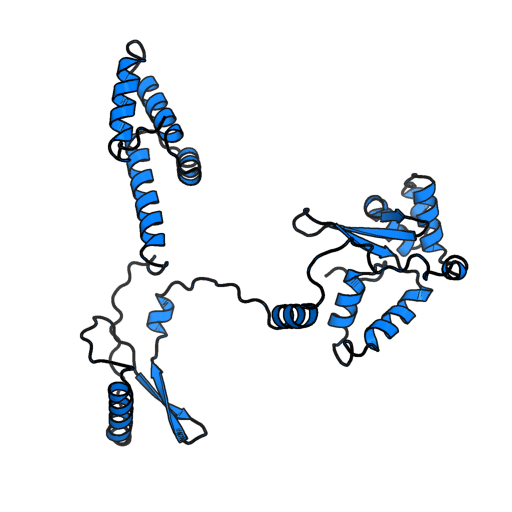154 LEU A CA 1
ATOM 1257 C C . LEU A 1 154 ? 10.966 6.174 -3.936 1.00 69.75 154 LEU A C 1
ATOM 1259 O O . LEU A 1 154 ? 10.393 6.659 -4.895 1.00 69.75 154 LEU A O 1
ATOM 1263 N N . ARG A 1 155 ? 10.550 5.047 -3.362 1.00 66.12 155 ARG A N 1
ATOM 1264 C CA . ARG A 1 155 ? 9.367 4.326 -3.843 1.00 66.12 155 ARG A CA 1
ATOM 1265 C C . ARG A 1 155 ? 8.130 4.833 -3.103 1.00 66.12 155 ARG A C 1
ATOM 1267 O O . ARG A 1 155 ? 7.971 4.457 -1.940 1.00 66.12 155 ARG A O 1
ATOM 1274 N N . PRO A 1 156 ? 7.265 5.655 -3.725 1.00 63.38 156 PRO A N 1
ATOM 1275 C CA . PRO A 1 156 ? 5.977 5.974 -3.133 1.00 63.38 156 PRO A CA 1
ATOM 1276 C C . PRO A 1 156 ? 5.173 4.682 -2.965 1.00 63.38 156 PRO A C 1
ATOM 1278 O O . PRO A 1 156 ? 5.084 3.856 -3.877 1.00 63.38 156 PRO A O 1
ATOM 1281 N N . SER A 1 157 ? 4.624 4.482 -1.770 1.00 71.62 157 SER A N 1
ATOM 1282 C CA . SER A 1 157 ? 3.748 3.348 -1.495 1.00 71.62 157 SER A CA 1
ATOM 1283 C C . SER A 1 157 ? 2.343 3.693 -1.974 1.00 71.62 157 SER A C 1
ATOM 1285 O O . SER A 1 157 ? 1.632 4.443 -1.309 1.00 71.62 157 SER A O 1
ATOM 1287 N N . TYR A 1 158 ? 1.949 3.155 -3.126 1.00 74.88 158 TYR A N 1
ATOM 1288 C CA . TYR A 1 158 ? 0.563 3.185 -3.586 1.00 74.88 158 TYR A CA 1
ATOM 1289 C C . TYR A 1 158 ? -0.099 1.862 -3.194 1.00 74.88 158 TYR A C 1
ATOM 1291 O O . TYR A 1 158 ? 0.229 0.831 -3.791 1.00 74.88 158 TYR A O 1
ATOM 1299 N N . PRO A 1 159 ? -0.979 1.839 -2.176 1.00 80.50 159 PRO A N 1
ATOM 1300 C CA . PRO A 1 159 ? -1.654 0.613 -1.788 1.00 80.50 159 PRO A CA 1
ATOM 1301 C C . PRO A 1 159 ? -2.586 0.188 -2.922 1.00 80.50 159 PRO A C 1
ATOM 1303 O O . PRO A 1 159 ? -3.581 0.849 -3.209 1.00 80.50 159 PRO A O 1
ATOM 1306 N N . LEU A 1 160 ? -2.244 -0.913 -3.586 1.00 83.88 160 LEU A N 1
ATOM 1307 C CA . LEU A 1 160 ? -3.141 -1.556 -4.534 1.00 83.88 160 LEU A CA 1
ATOM 1308 C C . LEU A 1 160 ? -4.099 -2.469 -3.757 1.00 83.88 160 LEU A C 1
ATOM 1310 O O . LEU A 1 160 ? -3.641 -3.187 -2.858 1.00 83.88 160 LEU A O 1
ATOM 1314 N N . PRO A 1 161 ? -5.405 -2.457 -4.079 1.00 83.50 161 PRO A N 1
ATOM 1315 C CA . PRO A 1 161 ? -6.355 -3.389 -3.486 1.00 83.50 161 PRO A CA 1
ATOM 1316 C C . PRO A 1 161 ? -5.924 -4.823 -3.791 1.00 83.50 161 PRO A C 1
ATOM 1318 O O . PRO A 1 161 ? -5.294 -5.095 -4.823 1.00 83.50 161 PRO A O 1
ATOM 1321 N N . ARG A 1 162 ? -6.245 -5.764 -2.898 1.00 82.00 162 ARG A N 1
ATOM 1322 C CA . ARG A 1 162 ? -5.976 -7.169 -3.204 1.00 82.00 162 ARG A CA 1
ATOM 1323 C C . ARG A 1 162 ? -6.871 -7.607 -4.353 1.00 82.00 162 ARG A C 1
ATOM 1325 O O . ARG A 1 162 ? -7.967 -7.090 -4.536 1.00 82.00 162 ARG A O 1
ATOM 1332 N N . ILE A 1 163 ? -6.404 -8.604 -5.099 1.00 85.56 163 ILE A N 1
ATOM 1333 C CA . ILE A 1 163 ? -7.172 -9.190 -6.204 1.00 85.56 163 ILE A CA 1
ATOM 1334 C C . ILE A 1 163 ? -8.523 -9.725 -5.699 1.00 85.56 163 ILE A C 1
ATOM 1336 O O . ILE A 1 163 ? -9.522 -9.601 -6.393 1.00 85.56 163 ILE A O 1
ATOM 1340 N N . ASP A 1 164 ? -8.578 -10.282 -4.485 1.00 80.31 164 ASP A N 1
ATOM 1341 C CA . ASP A 1 164 ? -9.849 -10.710 -3.890 1.00 80.31 164 ASP A CA 1
ATOM 1342 C C . ASP A 1 164 ? -10.794 -9.513 -3.649 1.00 80.31 164 ASP A C 1
ATOM 1344 O O . ASP A 1 164 ? -11.961 -9.594 -4.014 1.00 80.31 164 ASP A O 1
ATOM 1348 N N . ASP A 1 165 ? -10.287 -8.389 -3.124 1.00 79.25 165 ASP A N 1
ATOM 1349 C CA . ASP A 1 165 ? -11.096 -7.192 -2.835 1.00 79.25 165 ASP A CA 1
ATOM 1350 C C . ASP A 1 165 ? -11.680 -6.588 -4.121 1.00 79.25 165 ASP A C 1
ATOM 1352 O O . ASP A 1 165 ? -12.829 -6.144 -4.151 1.00 79.25 165 ASP A O 1
ATOM 1356 N N . THR A 1 166 ? -10.896 -6.585 -5.206 1.00 82.31 166 THR A N 1
ATOM 1357 C CA . THR A 1 166 ? -11.384 -6.110 -6.504 1.00 82.31 166 THR A CA 1
ATOM 1358 C C . THR A 1 166 ? -12.451 -7.043 -7.064 1.00 82.31 166 THR A C 1
ATOM 1360 O O . THR A 1 166 ? -13.478 -6.559 -7.530 1.00 82.31 166 THR A O 1
ATOM 1363 N N . ILE A 1 167 ? -12.263 -8.364 -6.979 1.00 80.56 167 ILE A N 1
ATOM 1364 C CA . ILE A 1 167 ? -13.249 -9.354 -7.440 1.00 80.56 167 ILE A CA 1
ATOM 1365 C C . ILE A 1 167 ? -14.546 -9.261 -6.634 1.00 80.56 167 ILE A C 1
ATOM 1367 O O . ILE A 1 167 ? -15.620 -9.237 -7.230 1.00 80.56 167 ILE A O 1
ATOM 1371 N N . ASP A 1 168 ? -14.464 -9.171 -5.308 1.00 75.31 168 ASP A N 1
ATOM 1372 C CA . ASP A 1 168 ? -15.640 -9.042 -4.449 1.00 75.31 168 ASP A CA 1
ATOM 1373 C C . ASP A 1 168 ? -16.396 -7.746 -4.763 1.00 75.31 168 ASP A C 1
ATOM 1375 O O . ASP A 1 168 ? -17.617 -7.770 -4.887 1.00 75.31 168 ASP A O 1
ATOM 1379 N N . SER A 1 169 ? -15.691 -6.632 -4.997 1.00 70.75 169 SER A N 1
ATOM 1380 C CA . SER A 1 169 ? -16.320 -5.395 -5.475 1.00 70.75 169 SER A CA 1
ATOM 1381 C C . SER A 1 169 ? -17.028 -5.595 -6.818 1.00 70.75 169 SER A C 1
ATOM 1383 O O . SER A 1 169 ? -18.175 -5.181 -6.955 1.00 70.75 169 SER A O 1
ATOM 1385 N N . PHE A 1 170 ? -16.415 -6.284 -7.787 1.00 72.69 170 PHE A N 1
ATOM 1386 C CA . PHE A 1 170 ? -17.065 -6.579 -9.069 1.00 72.69 170 PHE A CA 1
ATOM 1387 C C . PHE A 1 170 ? -18.313 -7.459 -8.927 1.00 72.69 170 PHE A C 1
ATOM 1389 O O . PHE A 1 170 ? -19.307 -7.213 -9.609 1.00 72.69 170 PHE A O 1
ATOM 1396 N N . LEU A 1 171 ? -18.278 -8.465 -8.052 1.00 68.50 171 LEU A N 1
ATOM 1397 C CA . LEU A 1 171 ? -19.398 -9.382 -7.815 1.00 68.50 171 LEU A CA 1
ATOM 1398 C C . LEU A 1 171 ? -20.528 -8.731 -7.005 1.00 68.50 171 LEU A C 1
ATOM 1400 O O . LEU A 1 171 ? -21.694 -9.064 -7.207 1.00 68.50 171 LEU A O 1
ATOM 1404 N N . ASN A 1 172 ? -20.191 -7.782 -6.131 1.00 57.88 172 ASN A N 1
ATOM 1405 C CA . ASN A 1 172 ? -21.135 -7.080 -5.264 1.00 57.88 172 ASN A CA 1
ATOM 1406 C C . ASN A 1 172 ? -21.692 -5.787 -5.886 1.00 57.88 172 ASN A C 1
ATOM 1408 O O . ASN A 1 172 ? -22.511 -5.126 -5.257 1.00 57.88 172 ASN A O 1
ATOM 1412 N N . ASN A 1 173 ? -21.339 -5.440 -7.131 1.00 50.31 173 ASN A N 1
ATOM 1413 C CA . ASN A 1 173 ? -21.839 -4.246 -7.839 1.00 50.31 173 ASN A CA 1
ATOM 1414 C C . ASN A 1 173 ? -23.362 -4.248 -8.141 1.00 50.31 173 ASN A C 1
ATOM 1416 O O . ASN A 1 173 ? -23.853 -3.341 -8.809 1.00 50.31 173 ASN A O 1
ATOM 1420 N N . GLY A 1 174 ? -24.119 -5.238 -7.651 1.00 49.69 174 GLY A N 1
ATOM 1421 C CA . GLY A 1 174 ? -25.589 -5.223 -7.583 1.00 49.69 174 GLY A CA 1
ATOM 1422 C C . GLY A 1 174 ? -26.163 -4.910 -6.192 1.00 49.69 174 GLY A C 1
ATOM 1423 O O . GLY A 1 174 ? -27.376 -4.811 -6.049 1.00 49.69 174 GLY A O 1
ATOM 1424 N N . GLN A 1 175 ? -25.318 -4.756 -5.171 1.00 45.50 175 GLN A N 1
ATOM 1425 C CA . GLN A 1 175 ? -25.692 -4.330 -3.824 1.00 45.50 175 GLN A CA 1
ATOM 1426 C C . GLN A 1 175 ? -24.885 -3.080 -3.481 1.00 45.50 175 GLN A C 1
ATOM 1428 O O . GLN A 1 175 ? -23.897 -3.115 -2.752 1.00 45.50 175 GLN A O 1
ATOM 1433 N N . THR A 1 176 ? -25.291 -1.953 -4.064 1.00 38.34 176 THR A N 1
ATOM 1434 C CA . THR A 1 176 ? -24.909 -0.649 -3.528 1.00 38.34 176 THR A CA 1
ATOM 1435 C C . THR A 1 176 ? -25.383 -0.568 -2.087 1.00 38.34 176 THR A C 1
ATOM 1437 O O . THR A 1 176 ? -26.549 -0.843 -1.818 1.00 38.34 176 THR A O 1
ATOM 1440 N N . GLU A 1 177 ? -24.477 -0.173 -1.197 1.00 47.25 177 GLU A N 1
ATOM 1441 C CA . GLU A 1 177 ? -24.743 0.285 0.163 1.00 47.25 177 GLU A CA 1
ATOM 1442 C C . GLU A 1 177 ? -26.054 1.075 0.245 1.00 47.25 177 GLU A C 1
ATOM 1444 O O . GLU A 1 177 ? -26.115 2.245 -0.130 1.00 47.25 177 GLU A O 1
ATOM 1449 N N . LYS A 1 178 ? -27.100 0.392 0.693 1.00 41.56 178 LYS A N 1
ATOM 1450 C CA . LYS A 1 178 ? -28.347 0.880 1.276 1.00 41.56 178 LYS A CA 1
ATOM 1451 C C . LYS A 1 178 ? -29.114 -0.385 1.598 1.00 41.56 178 LYS A C 1
ATOM 1453 O O . LYS A 1 178 ? -29.603 -1.076 0.719 1.00 41.56 178 LYS A O 1
ATOM 1458 N N . ASP A 1 179 ? -28.999 -0.817 2.835 1.00 36.84 179 ASP A N 1
ATOM 1459 C CA . ASP A 1 179 ? -30.056 -0.607 3.805 1.00 36.84 179 ASP A CA 1
ATOM 1460 C C . ASP A 1 179 ? -29.686 -1.390 5.069 1.00 36.84 179 ASP A C 1
ATOM 1462 O O . ASP A 1 179 ? -28.780 -2.219 5.061 1.00 36.84 179 ASP A O 1
ATOM 1466 N N . ASN A 1 180 ? -30.283 -0.984 6.184 1.00 40.84 180 ASN A N 1
ATOM 1467 C CA . ASN A 1 180 ? -30.325 -1.646 7.486 1.00 40.84 180 ASN A CA 1
ATOM 1468 C C . ASN A 1 180 ? -29.543 -2.980 7.628 1.00 40.84 180 ASN A C 1
ATOM 1470 O O . ASN A 1 180 ? -29.816 -3.918 6.880 1.00 40.84 180 ASN A O 1
ATOM 1474 N N . PRO A 1 181 ? -28.757 -3.198 8.705 1.00 43.59 181 PRO A N 1
ATOM 1475 C CA . PRO A 1 181 ? -28.231 -4.528 9.075 1.00 43.59 181 PRO A CA 1
ATOM 1476 C C . PRO A 1 181 ? -29.307 -5.624 9.271 1.00 43.59 181 PRO A C 1
ATOM 1478 O O . PRO A 1 181 ? -28.992 -6.756 9.633 1.00 43.59 181 PRO A O 1
ATOM 1481 N N . PHE A 1 182 ? -30.577 -5.265 9.079 1.00 41.34 182 PHE A N 1
ATOM 1482 C CA . PHE A 1 182 ? -31.785 -6.051 9.240 1.00 41.34 182 PHE A CA 1
ATOM 1483 C C . PHE A 1 182 ? -32.574 -6.242 7.930 1.00 41.34 182 PHE A C 1
ATOM 1485 O O . PHE A 1 182 ? -33.548 -6.988 7.935 1.00 41.34 182 PHE A O 1
ATOM 1492 N N . GLU A 1 183 ? -32.199 -5.605 6.815 1.00 36.88 183 GLU A N 1
ATOM 1493 C CA . GLU A 1 183 ? -32.965 -5.708 5.568 1.00 36.88 183 GLU A CA 1
ATOM 1494 C C . GLU A 1 183 ? -32.538 -6.954 4.776 1.00 36.88 183 GLU A C 1
ATOM 1496 O O . GLU A 1 183 ? -31.384 -7.106 4.376 1.00 36.88 183 GLU A O 1
ATOM 1501 N N . GLY A 1 184 ? -33.466 -7.906 4.639 1.00 36.97 184 GLY A N 1
ATOM 1502 C CA . GLY A 1 184 ? -33.217 -9.247 4.095 1.00 36.97 184 GLY A CA 1
ATOM 1503 C C . GLY A 1 184 ? -33.086 -10.353 5.149 1.00 36.97 184 GLY A C 1
ATOM 1504 O O . GLY A 1 184 ? -32.920 -11.521 4.792 1.00 36.97 184 GLY A O 1
ATOM 1505 N N . ILE A 1 185 ? -33.196 -10.024 6.440 1.00 39.44 185 ILE A N 1
ATOM 1506 C CA . ILE A 1 185 ? -33.608 -11.016 7.434 1.00 39.44 185 ILE A CA 1
ATOM 1507 C C . ILE A 1 185 ? -35.133 -11.075 7.340 1.00 39.44 185 ILE A C 1
ATOM 1509 O O . ILE A 1 185 ? -35.814 -10.183 7.837 1.00 39.44 185 ILE A O 1
ATOM 1513 N N . ASP A 1 186 ? -35.676 -12.111 6.699 1.00 34.72 186 ASP A N 1
ATOM 1514 C CA . ASP A 1 186 ? -37.080 -12.470 6.903 1.00 34.72 186 ASP A CA 1
ATOM 1515 C C . ASP A 1 186 ? -37.245 -12.850 8.382 1.00 34.72 186 ASP A C 1
ATOM 1517 O O . ASP A 1 186 ? -37.067 -14.007 8.775 1.00 34.72 186 ASP A O 1
ATOM 1521 N N . PHE A 1 187 ? -37.574 -11.870 9.223 1.00 41.25 187 PHE A N 1
ATOM 1522 C CA . PHE A 1 187 ? -37.962 -12.109 10.613 1.00 41.25 187 PHE A CA 1
ATOM 1523 C C . PHE A 1 187 ? -39.234 -12.966 10.704 1.00 41.25 187 PHE A C 1
ATOM 1525 O O . PHE A 1 187 ? -39.481 -13.562 11.745 1.00 41.25 187 PHE A O 1
ATOM 1532 N N . GLU A 1 188 ? -39.993 -13.077 9.609 1.00 39.66 188 GLU A N 1
ATOM 1533 C CA . GLU A 1 188 ? -41.170 -13.942 9.481 1.00 39.66 188 GLU A CA 1
ATOM 1534 C C . GLU A 1 188 ? -40.839 -15.391 9.065 1.00 39.66 188 GLU A C 1
ATOM 1536 O O . GLU A 1 188 ? -41.664 -16.273 9.286 1.00 39.66 188 GLU A O 1
ATOM 1541 N N . ASN A 1 189 ? -39.638 -15.683 8.534 1.00 38.38 189 ASN A N 1
ATOM 1542 C CA . ASN A 1 189 ? -39.222 -17.050 8.156 1.00 38.38 189 ASN A CA 1
ATOM 1543 C C . ASN A 1 189 ? -38.171 -17.679 9.084 1.00 38.38 189 ASN A C 1
ATOM 1545 O O . ASN A 1 189 ? -37.795 -18.838 8.884 1.00 38.38 189 ASN A O 1
ATOM 1549 N N . VAL A 1 190 ? -37.773 -17.008 10.171 1.00 43.12 190 VAL A N 1
ATOM 1550 C CA . VAL A 1 190 ? -37.460 -17.750 11.407 1.00 43.12 190 VAL A CA 1
ATOM 1551 C C . VAL A 1 190 ? -38.811 -18.139 11.991 1.00 43.12 190 VAL A C 1
ATOM 1553 O O . VAL A 1 190 ? -39.286 -17.560 12.962 1.00 43.12 190 VAL A O 1
ATOM 1556 N N . SER A 1 191 ? -39.477 -19.059 11.292 1.00 38.50 191 SER A N 1
ATOM 1557 C CA . SER A 1 191 ? -40.773 -19.610 11.653 1.00 38.50 191 SER A CA 1
ATOM 1558 C C . SER A 1 191 ? -40.767 -19.899 13.148 1.00 38.50 191 SER A C 1
ATOM 1560 O O . SER A 1 191 ? -39.800 -20.480 13.638 1.00 38.50 191 SER A O 1
ATOM 1562 N N . GLU A 1 192 ? -41.824 -19.513 13.863 1.00 40.09 192 GLU A N 1
ATOM 1563 C CA . GLU A 1 192 ? -42.027 -19.760 15.303 1.00 40.09 192 GLU A CA 1
ATOM 1564 C C . GLU A 1 192 ? -41.654 -21.195 15.742 1.00 40.09 192 GLU A C 1
ATOM 1566 O O . GLU A 1 192 ? -41.281 -21.421 16.891 1.00 40.09 192 GLU A O 1
ATOM 1571 N N . SER A 1 193 ? -41.647 -22.155 14.810 1.00 36.47 193 SER A N 1
ATOM 1572 C CA . SER A 1 193 ? -41.123 -23.518 14.959 1.00 36.47 193 SER A CA 1
ATOM 1573 C C . SER A 1 193 ? -39.610 -23.654 15.219 1.00 36.47 193 SER A C 1
ATOM 1575 O O . SER A 1 193 ? -39.167 -24.727 15.607 1.00 36.47 193 SER A O 1
ATOM 1577 N N . GLN A 1 194 ? -38.784 -22.624 15.005 1.00 39.00 194 GLN A N 1
ATOM 1578 C CA . GLN A 1 194 ? -37.349 -22.653 15.317 1.00 39.00 194 GLN A CA 1
ATOM 1579 C C . GLN A 1 194 ? -37.058 -22.239 16.757 1.00 39.00 194 GLN A C 1
ATOM 1581 O O . GLN A 1 194 ? -36.020 -22.643 17.265 1.00 39.00 194 GLN A O 1
ATOM 1586 N N . LEU A 1 195 ? -37.958 -21.506 17.425 1.00 45.97 195 LEU A N 1
ATOM 1587 C CA . LEU A 1 195 ? -37.827 -21.126 18.838 1.00 45.97 195 LEU A CA 1
ATOM 1588 C C . LEU A 1 195 ? -38.163 -22.285 19.795 1.00 45.97 195 LEU A C 1
ATOM 1590 O O . LEU A 1 195 ? -37.660 -22.297 20.917 1.00 45.97 195 LEU A O 1
ATOM 1594 N N . SER A 1 196 ? -38.947 -23.281 19.361 1.00 43.12 196 SER A N 1
ATOM 1595 C CA . SER A 1 196 ? -39.285 -24.460 20.179 1.00 43.12 196 SER A CA 1
ATOM 1596 C C . SER A 1 196 ? -38.147 -25.479 20.298 1.00 43.12 196 SER A C 1
ATOM 1598 O O . SER A 1 196 ? -38.054 -26.169 21.310 1.00 43.12 196 SER A O 1
ATOM 1600 N N . ASP A 1 197 ? -37.256 -25.538 19.303 1.00 45.16 197 ASP A N 1
ATOM 1601 C CA . ASP A 1 197 ? -36.211 -26.569 19.190 1.00 45.16 197 ASP A CA 1
ATOM 1602 C C . ASP A 1 197 ? -34.805 -26.048 19.572 1.00 45.16 197 ASP A C 1
ATOM 1604 O O . ASP A 1 197 ? -33.799 -26.752 19.435 1.00 45.16 197 ASP A O 1
ATOM 1608 N N . MET A 1 198 ? -34.705 -24.813 20.090 1.00 49.03 198 MET A N 1
ATOM 1609 C CA . MET A 1 198 ? -33.457 -24.213 20.598 1.00 49.03 198 MET A CA 1
ATOM 1610 C C . MET A 1 198 ? -33.130 -24.635 22.041 1.00 49.03 198 MET A C 1
ATOM 1612 O O . MET A 1 198 ? -32.687 -23.805 22.836 1.00 49.03 198 MET A O 1
ATOM 1616 N N . SER A 1 199 ? -33.329 -25.905 22.409 1.00 51.97 199 SER A N 1
ATOM 1617 C CA . SER A 1 199 ? -32.908 -26.421 23.720 1.00 51.97 199 SER A CA 1
ATOM 1618 C C . SER A 1 199 ? -31.380 -26.568 23.762 1.00 51.97 199 SER A C 1
ATOM 1620 O O . SER A 1 199 ? -30.823 -27.659 23.625 1.00 51.97 199 SER A O 1
ATOM 1622 N N . ASP A 1 200 ? -30.677 -25.447 23.859 1.00 65.69 200 ASP A N 1
ATOM 1623 C CA . ASP A 1 200 ? -29.261 -25.418 24.194 1.00 65.69 200 ASP A CA 1
ATOM 1624 C C . ASP A 1 200 ? -29.152 -24.912 25.625 1.00 65.69 200 ASP A C 1
ATOM 1626 O O . ASP A 1 200 ? -29.234 -23.706 25.875 1.00 65.69 200 ASP A O 1
ATOM 1630 N N . ASP A 1 201 ? -28.981 -25.859 26.553 1.00 71.25 201 ASP A N 1
ATOM 1631 C CA . ASP A 1 201 ? -28.885 -25.615 27.993 1.00 71.25 201 ASP A CA 1
ATOM 1632 C C . ASP A 1 201 ? -27.926 -24.458 28.312 1.00 71.25 201 ASP A C 1
ATOM 1634 O O . ASP A 1 201 ? -28.147 -23.692 29.246 1.00 71.25 201 ASP A O 1
ATOM 1638 N N . VAL A 1 202 ? -26.872 -24.279 27.507 1.00 80.56 202 VAL A N 1
ATOM 1639 C CA . VAL A 1 202 ? -25.882 -23.218 27.700 1.00 80.56 202 VAL A CA 1
ATOM 1640 C C . VAL A 1 202 ? -26.418 -21.849 27.286 1.00 80.56 202 VAL A C 1
ATOM 1642 O O . VAL A 1 202 ? -26.253 -20.880 28.029 1.00 80.56 202 VAL A O 1
ATOM 1645 N N . ILE A 1 203 ? -27.045 -21.741 26.112 1.00 79.88 203 ILE A N 1
ATOM 1646 C CA . ILE A 1 203 ? -27.569 -20.460 25.617 1.00 79.88 203 ILE A CA 1
ATOM 1647 C C . ILE A 1 203 ? -28.771 -20.019 26.453 1.00 79.88 203 ILE A C 1
ATOM 1649 O O . ILE A 1 203 ? -28.861 -18.837 26.782 1.00 79.88 203 ILE A O 1
ATOM 1653 N N . SER A 1 204 ? -29.626 -20.951 26.878 1.00 80.69 204 SER A N 1
ATOM 1654 C CA . SER A 1 204 ? -30.769 -20.664 27.751 1.00 80.69 204 SER A CA 1
ATOM 1655 C C . SER A 1 204 ? -30.342 -20.034 29.080 1.00 80.69 204 SER A C 1
ATOM 1657 O O . SER A 1 204 ? -30.933 -19.038 29.493 1.00 80.69 204 SER A O 1
ATOM 1659 N N . ILE A 1 205 ? -29.265 -20.529 29.706 1.00 84.50 205 ILE A N 1
ATOM 1660 C CA . ILE A 1 205 ? -28.695 -19.930 30.929 1.00 84.50 205 ILE A CA 1
ATOM 1661 C C . ILE A 1 205 ? -28.286 -18.467 30.690 1.00 84.50 205 ILE A C 1
ATOM 1663 O O . ILE A 1 205 ? -28.541 -17.596 31.519 1.00 84.50 205 ILE A O 1
ATOM 1667 N N . ILE A 1 206 ? -27.664 -18.175 29.545 1.00 85.81 206 ILE A N 1
ATOM 1668 C CA . ILE A 1 206 ? -27.173 -16.828 29.223 1.00 85.81 206 ILE A CA 1
ATOM 1669 C C . ILE A 1 206 ? -28.329 -15.882 28.890 1.00 85.81 206 ILE A C 1
ATOM 1671 O O . ILE A 1 206 ? -28.291 -14.716 29.285 1.00 85.81 206 ILE A O 1
ATOM 1675 N N . ILE A 1 207 ? -29.342 -16.372 28.171 1.00 82.94 207 ILE A N 1
ATOM 1676 C CA . ILE A 1 207 ? -30.570 -15.623 27.893 1.00 82.94 207 ILE A CA 1
ATOM 1677 C C . ILE A 1 207 ? -31.248 -15.255 29.212 1.00 82.94 207 ILE A C 1
ATOM 1679 O O . ILE A 1 207 ? -31.582 -14.089 29.393 1.00 82.94 207 ILE A O 1
ATOM 1683 N N . GLN A 1 208 ? -31.358 -16.195 30.155 1.00 83.06 208 GLN A N 1
ATOM 1684 C CA . GLN A 1 208 ? -31.953 -15.932 31.464 1.00 83.06 208 GLN A CA 1
ATOM 1685 C C . GLN A 1 208 ? -31.214 -14.811 32.208 1.00 83.06 208 GLN A C 1
ATOM 1687 O O . GLN A 1 208 ? -31.832 -13.835 32.615 1.00 83.06 208 GLN A O 1
ATOM 1692 N N . TRP A 1 209 ? -29.878 -14.857 32.272 1.00 86.94 209 TRP A N 1
ATOM 1693 C CA . TRP A 1 209 ? -29.084 -13.774 32.875 1.00 86.94 209 TRP A CA 1
ATOM 1694 C C . TRP A 1 209 ? -29.243 -12.422 32.173 1.00 86.94 209 TRP A C 1
ATOM 1696 O O . TRP A 1 209 ? -29.070 -11.375 32.795 1.00 86.94 209 TRP A O 1
ATOM 1706 N N . LYS A 1 210 ? -29.535 -12.426 30.868 1.00 85.62 210 LYS A N 1
ATOM 1707 C CA . LYS A 1 210 ? -29.807 -11.204 30.106 1.00 85.62 210 LYS A CA 1
ATOM 1708 C C . LYS A 1 210 ? -31.209 -10.660 30.333 1.00 85.62 210 LYS A C 1
ATOM 1710 O O . LYS A 1 210 ? -31.341 -9.444 30.366 1.00 85.62 210 LYS A O 1
ATOM 1715 N N . ILE A 1 211 ? -32.204 -11.525 30.503 1.00 82.69 211 ILE A N 1
ATOM 1716 C CA . ILE A 1 211 ? -33.572 -11.139 30.872 1.00 82.69 211 ILE A CA 1
ATOM 1717 C C . ILE A 1 211 ? -33.587 -10.558 32.286 1.00 82.69 211 ILE A C 1
ATOM 1719 O O . ILE A 1 211 ? -34.179 -9.509 32.508 1.00 82.69 211 ILE A O 1
ATOM 1723 N N . ASP A 1 212 ? -32.885 -11.205 33.216 1.00 83.25 212 ASP A N 1
ATOM 1724 C CA . ASP A 1 212 ? -32.819 -10.779 34.616 1.00 83.25 212 ASP A CA 1
ATOM 1725 C C . ASP A 1 212 ? -31.923 -9.542 34.817 1.00 83.25 212 ASP A C 1
ATOM 1727 O O . ASP A 1 212 ? -31.864 -8.998 35.915 1.00 83.25 212 ASP A O 1
ATOM 1731 N N . GLU A 1 213 ? -31.186 -9.121 33.782 1.00 82.56 213 GLU A N 1
ATOM 1732 C CA . GLU A 1 213 ? -30.167 -8.056 33.807 1.00 82.56 213 GLU A CA 1
ATOM 1733 C C . GLU A 1 213 ? -29.094 -8.213 34.908 1.00 82.56 213 GLU A C 1
ATOM 1735 O O . GLU A 1 213 ? -28.347 -7.283 35.224 1.00 82.56 213 GLU A O 1
ATOM 1740 N N . VAL A 1 214 ? -28.944 -9.418 35.464 1.00 84.50 214 VAL A N 1
ATOM 1741 C CA . VAL A 1 214 ? -27.993 -9.722 36.535 1.00 84.50 214 VAL A CA 1
ATOM 1742 C C . VAL A 1 214 ? -26.796 -10.471 35.967 1.00 84.50 214 VAL A C 1
ATOM 1744 O O . VAL A 1 214 ? -26.911 -11.550 35.386 1.00 84.50 214 VAL A O 1
ATOM 1747 N N . LYS A 1 215 ? -25.597 -9.928 36.200 1.00 86.88 215 LYS A N 1
ATOM 1748 C CA . LYS A 1 215 ? -24.355 -10.670 35.976 1.00 86.88 215 LYS A CA 1
ATOM 1749 C C . LYS A 1 215 ? -24.040 -11.505 37.227 1.00 86.88 215 LYS A C 1
ATOM 1751 O O . LYS A 1 215 ? -23.695 -10.913 38.250 1.00 86.88 215 LYS A O 1
ATOM 1756 N N . PRO A 1 216 ? -24.102 -12.847 37.162 1.00 88.00 216 PRO A N 1
ATOM 1757 C CA . PRO A 1 216 ? -23.822 -13.704 38.313 1.00 88.00 216 PRO A CA 1
ATOM 1758 C C . PRO A 1 216 ? -22.362 -13.589 38.757 1.00 88.00 216 PRO A C 1
ATOM 1760 O O . PRO A 1 216 ? -21.482 -13.204 37.973 1.00 88.00 216 PRO A O 1
ATOM 1763 N N . THR A 1 217 ? -22.090 -13.927 40.016 1.00 89.94 217 THR A N 1
ATOM 1764 C CA . THR A 1 217 ? -20.735 -13.847 40.567 1.00 89.94 217 THR A CA 1
ATOM 1765 C C . THR A 1 217 ? -19.868 -15.001 40.062 1.00 89.94 217 THR A C 1
ATOM 1767 O O . THR A 1 217 ? -20.358 -16.004 39.544 1.00 89.94 217 THR A O 1
ATOM 1770 N N . TRP A 1 218 ? -18.542 -14.887 40.206 1.00 86.69 218 TRP A N 1
ATOM 1771 C CA . TRP A 1 218 ? -17.644 -15.974 39.802 1.00 86.69 218 TRP A CA 1
ATOM 1772 C C . TRP A 1 218 ? -17.914 -17.279 40.567 1.00 86.69 218 TRP A C 1
ATOM 1774 O O . TRP A 1 218 ? -17.778 -18.351 39.981 1.00 86.69 218 TRP A O 1
ATOM 1784 N N . ALA A 1 219 ? -18.326 -17.203 41.838 1.00 87.44 219 ALA A N 1
ATOM 1785 C CA . ALA A 1 219 ? -18.649 -18.379 42.645 1.00 87.44 219 ALA A CA 1
ATOM 1786 C C . ALA A 1 219 ? -19.758 -19.218 41.986 1.00 87.44 219 ALA A C 1
ATOM 1788 O O . ALA A 1 219 ? -19.575 -20.421 41.795 1.00 87.44 219 ALA A O 1
ATOM 1789 N N . ASP A 1 220 ? -20.817 -18.551 41.517 1.00 84.81 220 ASP A N 1
ATOM 1790 C CA . ASP A 1 220 ? -21.984 -19.169 40.875 1.00 84.81 220 ASP A CA 1
ATOM 1791 C C . ASP A 1 220 ? -21.630 -19.856 39.545 1.00 84.81 220 ASP A C 1
ATOM 1793 O O . ASP A 1 220 ? -22.211 -20.875 39.179 1.00 84.81 220 ASP A O 1
ATOM 1797 N N . VAL A 1 221 ? -20.646 -19.318 38.816 1.00 87.75 221 VAL A N 1
ATOM 1798 C CA . VAL A 1 221 ? -20.301 -19.767 37.454 1.00 87.75 221 VAL A CA 1
ATOM 1799 C C . VAL A 1 221 ? -19.094 -20.714 37.425 1.00 87.75 221 VAL A C 1
ATOM 1801 O O . VAL A 1 221 ? -18.895 -21.452 36.454 1.00 87.75 221 VAL A O 1
ATOM 1804 N N . SER A 1 222 ? -18.281 -20.741 38.484 1.00 85.06 222 SER A N 1
ATOM 1805 C CA . SER A 1 222 ? -17.017 -21.490 38.531 1.00 85.06 222 SER A CA 1
ATOM 1806 C C . SER A 1 222 ? -17.192 -22.994 38.271 1.00 85.06 222 SER A C 1
ATOM 1808 O O . SER A 1 222 ? -16.377 -23.593 37.556 1.00 85.06 222 SER A O 1
ATOM 1810 N N . HIS A 1 223 ? -18.292 -23.573 38.760 1.00 84.94 223 HIS A N 1
ATOM 1811 C CA . HIS A 1 223 ? -18.632 -24.995 38.657 1.00 84.94 223 HIS A CA 1
ATOM 1812 C C . HIS A 1 223 ? -19.271 -25.397 37.316 1.00 84.94 223 HIS A C 1
ATOM 1814 O O . HIS A 1 223 ? -19.399 -26.586 37.036 1.00 84.94 223 HIS A O 1
ATOM 1820 N N . ILE A 1 224 ? -19.651 -24.432 36.473 1.00 88.38 224 ILE A N 1
ATOM 1821 C CA . ILE A 1 224 ? -20.368 -24.684 35.213 1.00 88.38 224 ILE A CA 1
ATOM 1822 C C . ILE A 1 224 ? -19.371 -25.012 34.075 1.00 88.38 224 ILE A C 1
ATOM 1824 O O . ILE A 1 224 ? -18.145 -24.990 34.249 1.00 88.38 224 ILE A O 1
ATOM 1828 N N . SER A 1 225 ? -19.882 -25.344 32.886 1.00 86.62 225 SER A N 1
ATOM 1829 C CA . SER A 1 225 ? -19.112 -25.623 31.671 1.00 86.62 225 SER A CA 1
ATOM 1830 C C . SER A 1 225 ? -18.205 -24.458 31.234 1.00 86.62 225 SER A C 1
ATOM 1832 O O . SER A 1 225 ? -18.419 -23.282 31.547 1.00 86.62 225 SER A O 1
ATOM 1834 N N . LEU A 1 226 ? -17.153 -24.790 30.477 1.00 84.62 226 LEU A N 1
ATOM 1835 C CA . LEU A 1 226 ? -16.222 -23.806 29.906 1.00 84.62 226 LEU A CA 1
ATOM 1836 C C . LEU A 1 226 ? -16.910 -22.847 28.924 1.00 84.62 226 LEU A C 1
ATOM 1838 O O . LEU A 1 226 ? -16.518 -21.685 28.838 1.00 84.62 226 LEU A O 1
ATOM 1842 N N . GLU A 1 227 ? -17.938 -23.320 28.218 1.00 86.00 227 GLU A N 1
ATOM 1843 C CA . GLU A 1 227 ? -18.715 -22.519 27.270 1.00 86.00 227 GLU A CA 1
ATOM 1844 C C . GLU A 1 227 ? -19.502 -21.420 28.000 1.00 86.00 227 GLU A C 1
ATOM 1846 O O . GLU A 1 227 ? -19.389 -20.246 27.647 1.00 86.00 227 GLU A O 1
ATOM 1851 N N . VAL A 1 228 ? -20.173 -21.753 29.108 1.00 86.56 228 VAL A N 1
ATOM 1852 C CA . VAL A 1 228 ? -20.873 -20.766 29.951 1.00 86.56 228 VAL A CA 1
ATOM 1853 C C . VAL A 1 228 ? -19.893 -19.739 30.529 1.00 86.56 228 VAL A C 1
ATOM 1855 O O . VAL A 1 228 ? -20.123 -18.535 30.419 1.00 86.56 228 VAL A O 1
ATOM 1858 N N . LYS A 1 229 ? -18.749 -20.184 31.070 1.00 88.62 229 LYS A N 1
ATOM 1859 C CA . LYS A 1 229 ? -17.681 -19.289 31.565 1.00 88.62 229 LYS A CA 1
ATOM 1860 C C . LYS A 1 229 ? -17.164 -18.335 30.480 1.00 88.62 229 LYS A C 1
ATOM 1862 O O . LYS A 1 229 ? -16.882 -17.160 30.743 1.00 88.62 229 LYS A O 1
ATOM 1867 N N . PHE A 1 230 ? -17.059 -18.816 29.243 1.00 89.12 230 PHE A N 1
ATOM 1868 C CA . PHE A 1 230 ? -16.618 -18.012 28.109 1.00 89.12 230 PHE A CA 1
ATOM 1869 C C . PHE A 1 230 ? -17.609 -16.892 27.770 1.00 89.12 230 PHE A C 1
ATOM 1871 O O . PHE A 1 230 ? -17.178 -15.757 27.546 1.00 89.12 230 PHE A O 1
ATOM 1878 N N . TYR A 1 231 ? -18.911 -17.184 27.760 1.00 87.69 231 TYR A N 1
ATOM 1879 C CA . TYR A 1 231 ? -19.945 -16.176 27.522 1.00 87.69 231 TYR A CA 1
ATOM 1880 C C . TYR A 1 231 ? -20.116 -15.230 28.715 1.00 87.69 231 TYR A C 1
ATOM 1882 O O . TYR A 1 231 ? -20.226 -14.023 28.515 1.00 87.69 231 TYR A O 1
ATOM 1890 N N . TRP A 1 232 ? -20.018 -15.735 29.949 1.00 89.88 232 TRP A N 1
ATOM 1891 C CA . TRP A 1 232 ? -20.056 -14.930 31.175 1.00 89.88 232 TRP A CA 1
ATOM 1892 C C . TRP A 1 232 ? -18.985 -13.829 31.198 1.00 89.88 232 TRP A C 1
ATOM 1894 O O . TRP A 1 232 ? -19.274 -12.664 31.487 1.00 89.88 232 TRP A O 1
ATOM 1904 N N . SER A 1 233 ? -17.745 -14.157 30.817 1.00 88.06 233 SER A N 1
ATOM 1905 C CA . SER A 1 233 ? -16.665 -13.156 30.747 1.00 88.06 233 SER A CA 1
ATOM 1906 C C . SER A 1 233 ? -16.909 -12.079 29.677 1.00 88.06 233 SER A C 1
ATOM 1908 O O . SER A 1 233 ? -16.345 -10.991 29.761 1.00 88.06 233 SER A O 1
ATOM 1910 N N . ARG A 1 234 ? -17.790 -12.349 28.706 1.00 89.19 234 ARG A N 1
ATOM 1911 C CA . ARG A 1 234 ? -18.132 -11.478 27.571 1.00 89.19 234 ARG A CA 1
ATOM 1912 C C . ARG A 1 234 ? -19.561 -10.947 27.621 1.00 89.19 234 ARG A C 1
ATOM 1914 O O . ARG A 1 234 ? -20.036 -10.413 26.622 1.00 89.19 234 ARG A O 1
ATOM 1921 N N . LEU A 1 235 ? -20.227 -11.038 28.770 1.00 86.81 235 LEU A N 1
ATOM 1922 C CA . LEU A 1 235 ? -21.647 -10.714 28.908 1.00 86.81 235 LEU A CA 1
ATOM 1923 C C . LEU A 1 235 ? -21.975 -9.278 28.459 1.00 86.81 235 LEU A C 1
ATOM 1925 O O . LEU A 1 235 ? -23.010 -9.058 27.841 1.00 86.81 235 LEU A O 1
ATOM 1929 N N . ASN A 1 236 ? -21.058 -8.324 28.646 1.00 85.56 236 ASN A N 1
ATOM 1930 C CA . ASN A 1 236 ? -21.217 -6.934 28.186 1.00 85.56 236 ASN A CA 1
ATOM 1931 C C . ASN A 1 236 ? -21.270 -6.799 26.654 1.00 85.56 236 ASN A C 1
ATOM 1933 O O . ASN A 1 236 ? -21.882 -5.873 26.141 1.00 85.56 236 ASN A O 1
ATOM 1937 N N . SER A 1 237 ? -20.637 -7.719 25.923 1.00 85.12 237 SER A N 1
ATOM 1938 C CA . SER A 1 237 ? -20.665 -7.745 24.454 1.00 85.12 237 SER A CA 1
ATOM 1939 C C . SER A 1 237 ? -21.857 -8.515 23.889 1.00 85.12 237 SER A C 1
ATOM 1941 O O . SER A 1 237 ? -22.016 -8.568 22.676 1.00 85.12 237 SER A O 1
ATOM 1943 N N . LEU A 1 238 ? -22.676 -9.145 24.735 1.00 86.94 238 LEU A N 1
ATOM 1944 C CA . LEU A 1 238 ? -23.850 -9.896 24.302 1.00 86.94 238 LEU A CA 1
ATOM 1945 C C . LEU A 1 238 ? -25.102 -9.027 24.401 1.00 86.94 238 LEU A C 1
ATOM 1947 O O . LEU A 1 238 ? -25.285 -8.308 25.384 1.00 86.94 238 LEU A O 1
ATOM 1951 N N . ILE A 1 239 ? -25.968 -9.120 23.402 1.00 84.06 239 ILE A N 1
ATOM 1952 C CA . ILE A 1 239 ? -27.210 -8.358 23.286 1.00 84.06 239 ILE A CA 1
ATOM 1953 C C . ILE A 1 239 ? -28.342 -9.353 23.063 1.00 84.06 239 ILE A C 1
ATOM 1955 O O . ILE A 1 239 ? -28.220 -10.246 22.230 1.00 84.06 239 ILE A O 1
ATOM 1959 N N . LEU A 1 240 ? -29.426 -9.207 23.817 1.00 80.75 240 LEU A N 1
ATOM 1960 C CA . LEU A 1 240 ? -30.645 -9.980 23.619 1.00 80.75 240 LEU A CA 1
ATOM 1961 C C . LEU A 1 240 ? -31.622 -9.126 22.807 1.00 80.75 240 LEU A C 1
ATOM 1963 O O . LEU A 1 240 ? -31.948 -8.018 23.224 1.00 80.75 240 LEU A O 1
ATOM 1967 N N . ALA A 1 241 ? -32.067 -9.622 21.655 1.00 74.19 241 ALA A N 1
ATOM 1968 C CA . ALA A 1 241 ? -33.054 -8.952 20.813 1.00 74.19 241 ALA A CA 1
ATOM 1969 C C . ALA A 1 241 ? -34.081 -9.977 20.321 1.00 74.19 241 ALA A C 1
ATOM 1971 O O . ALA A 1 241 ? -33.705 -10.987 19.731 1.00 74.19 241 ALA A O 1
ATOM 1972 N N . ASN A 1 242 ? -35.368 -9.732 20.588 1.00 71.06 242 ASN A N 1
ATOM 1973 C CA . ASN A 1 242 ? -36.483 -10.621 20.226 1.00 71.06 242 ASN A CA 1
ATOM 1974 C C . ASN A 1 242 ? -36.286 -12.081 20.687 1.00 71.06 242 ASN A C 1
ATOM 1976 O O . ASN A 1 242 ? -36.553 -13.017 19.944 1.00 71.06 242 ASN A O 1
ATOM 1980 N N . GLY A 1 243 ? -35.749 -12.281 21.898 1.00 69.50 243 GLY A N 1
ATOM 1981 C CA . GLY A 1 243 ? -35.460 -13.616 22.444 1.00 69.50 243 GLY A CA 1
ATOM 1982 C C . GLY A 1 243 ? -34.222 -14.302 21.852 1.00 69.50 243 GLY A C 1
ATOM 1983 O O . GLY A 1 243 ? -33.870 -15.399 22.273 1.00 69.50 243 GLY A O 1
ATOM 1984 N N . ILE A 1 244 ? -33.521 -13.652 20.920 1.00 76.31 244 ILE A N 1
ATOM 1985 C CA . ILE A 1 244 ? -32.339 -14.187 20.249 1.00 76.31 244 ILE A CA 1
ATOM 1986 C C . ILE A 1 244 ? -31.081 -13.494 20.779 1.00 76.31 244 ILE A C 1
ATOM 1988 O O . ILE A 1 244 ? -31.026 -12.271 20.932 1.00 76.31 244 ILE A O 1
ATOM 1992 N N . LEU A 1 245 ? -30.050 -14.291 21.066 1.00 81.62 245 LEU A N 1
ATOM 1993 C CA . LEU A 1 245 ? -28.780 -13.808 21.593 1.00 81.62 245 LEU A CA 1
ATOM 1994 C C . LEU A 1 245 ? -27.815 -13.441 20.456 1.00 81.62 245 LEU A C 1
ATOM 1996 O O . LEU A 1 245 ? -27.459 -14.268 19.616 1.00 81.62 245 LEU A O 1
ATOM 2000 N N . TYR A 1 246 ? -27.324 -12.209 20.484 1.00 83.50 246 TYR A N 1
ATOM 2001 C CA . TYR A 1 246 ? -26.332 -11.666 19.562 1.00 83.50 246 TYR A CA 1
ATOM 2002 C C . TYR A 1 246 ? -25.057 -11.284 20.303 1.00 83.50 246 TYR A C 1
ATOM 2004 O O . TYR A 1 246 ? -25.061 -10.985 21.496 1.00 83.50 246 TYR A O 1
ATOM 2012 N N . ARG A 1 247 ? -23.946 -11.243 19.575 1.00 86.62 247 ARG A N 1
ATOM 2013 C CA . ARG A 1 247 ? -22.695 -10.635 20.011 1.00 86.62 247 ARG A CA 1
ATOM 2014 C C . ARG A 1 247 ? -22.458 -9.346 19.233 1.00 86.62 247 ARG A C 1
ATOM 2016 O O . ARG A 1 247 ? -22.381 -9.381 18.011 1.00 86.62 247 ARG A O 1
ATOM 2023 N N . LYS A 1 248 ? -22.204 -8.256 19.951 1.00 83.00 248 LYS A N 1
ATOM 2024 C CA . LYS A 1 248 ? -21.636 -7.019 19.420 1.00 83.00 248 LYS A CA 1
ATOM 2025 C C . LYS A 1 248 ? -20.155 -7.224 19.095 1.00 83.00 248 LYS A C 1
ATOM 2027 O O . LYS A 1 248 ? -19.351 -7.569 19.970 1.00 83.00 248 LYS A O 1
ATOM 2032 N N . TRP A 1 249 ? -19.795 -7.036 17.834 1.00 79.75 249 TRP A N 1
ATOM 2033 C CA . TRP A 1 249 ? -18.418 -6.967 17.364 1.00 79.75 249 TRP A CA 1
ATOM 2034 C C . TRP A 1 249 ? -18.107 -5.520 16.995 1.00 79.75 249 TRP A C 1
ATOM 2036 O O . TRP A 1 249 ? -18.845 -4.913 16.234 1.00 79.75 249 TRP A O 1
ATOM 2046 N N . GLU A 1 250 ? -17.050 -4.951 17.566 1.00 75.38 250 GLU A N 1
ATOM 2047 C CA . GLU A 1 250 ? -16.625 -3.586 17.255 1.00 75.38 250 GLU A CA 1
ATOM 2048 C C . GLU A 1 250 ? -15.459 -3.634 16.271 1.00 75.38 250 GLU A C 1
ATOM 2050 O O . 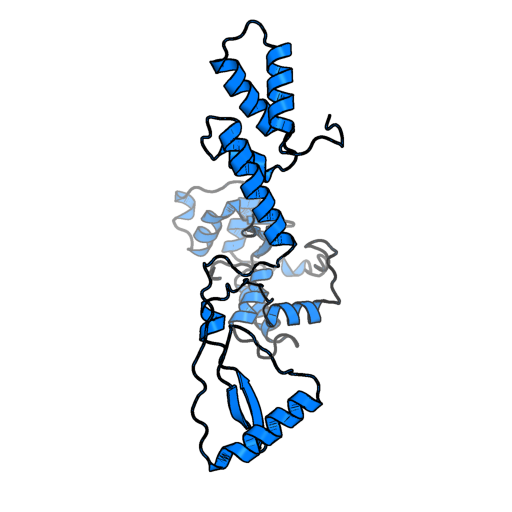GLU A 1 250 ? -14.493 -4.377 16.471 1.00 75.38 250 GLU A O 1
ATOM 2055 N N . SER A 1 251 ? -15.556 -2.837 15.208 1.00 65.69 251 SER A N 1
ATOM 2056 C CA . SER A 1 251 ? -14.467 -2.660 14.253 1.00 65.69 251 SER A CA 1
ATOM 2057 C C . SER A 1 251 ? -13.239 -2.057 14.944 1.00 65.69 251 SER A C 1
ATOM 2059 O O . SER A 1 251 ? -13.363 -1.274 15.886 1.00 65.69 251 SER A O 1
ATOM 2061 N N . TYR A 1 252 ? -12.037 -2.356 14.440 1.00 59.47 252 TYR A N 1
ATOM 2062 C CA . TYR A 1 252 ? -10.759 -1.857 14.975 1.00 59.47 252 TYR A CA 1
ATOM 2063 C C . TYR A 1 252 ? -10.681 -0.329 15.098 1.00 59.47 252 TYR A C 1
ATOM 2065 O O . TYR A 1 252 ? -9.897 0.193 15.884 1.00 59.47 252 TYR A O 1
ATOM 2073 N N . ASN A 1 253 ? -11.480 0.392 14.311 1.00 59.28 253 ASN A N 1
ATOM 2074 C CA . ASN A 1 253 ? -11.554 1.849 14.329 1.00 59.28 253 ASN A CA 1
ATOM 2075 C C . ASN A 1 253 ? -12.596 2.409 15.319 1.00 59.28 253 ASN A C 1
ATOM 2077 O O . ASN A 1 253 ? -12.713 3.628 15.421 1.00 59.28 253 ASN A O 1
ATOM 2081 N N . GLY A 1 254 ? -13.367 1.556 16.005 1.00 58.69 254 GLY A N 1
ATOM 2082 C CA . GLY A 1 254 ? -14.408 1.932 16.969 1.00 58.69 254 GLY A CA 1
ATOM 2083 C C . GLY A 1 254 ? -15.619 2.663 16.374 1.00 58.69 254 GLY A C 1
ATOM 2084 O O . GLY A 1 254 ? -16.483 3.110 17.121 1.00 58.69 254 GLY A O 1
ATOM 2085 N N . LYS A 1 255 ? -15.690 2.817 15.044 1.00 53.84 255 LYS A N 1
ATOM 2086 C CA . LYS A 1 255 ? -16.720 3.625 14.362 1.00 53.84 255 LYS A CA 1
ATOM 2087 C C . LYS A 1 255 ? -17.969 2.836 13.979 1.00 53.84 255 LYS A C 1
ATOM 2089 O O . LYS A 1 255 ? -19.031 3.427 13.823 1.00 53.84 255 LYS A O 1
ATOM 2094 N N . HIS A 1 256 ? -17.837 1.520 13.833 1.00 60.84 256 HIS A N 1
ATOM 2095 C CA . HIS A 1 256 ? -18.917 0.626 13.428 1.00 60.84 256 HIS A CA 1
ATOM 2096 C C . HIS A 1 256 ? -18.953 -0.593 14.341 1.00 60.84 256 HIS A C 1
ATOM 2098 O O . HIS A 1 256 ? -17.905 -1.060 14.806 1.00 60.84 256 HIS A O 1
ATOM 2104 N N . TYR A 1 257 ? -20.160 -1.093 14.589 1.00 66.94 257 TYR A N 1
ATOM 2105 C CA . TYR A 1 257 ? -20.366 -2.368 15.249 1.00 66.94 257 TYR A CA 1
ATOM 2106 C C . TYR A 1 257 ? -21.293 -3.244 14.414 1.00 66.94 257 TYR A C 1
ATOM 2108 O O . TYR A 1 257 ? -22.299 -2.764 13.900 1.00 66.94 257 TYR A O 1
ATOM 2116 N N . ASP A 1 258 ? -20.951 -4.525 14.341 1.00 74.75 258 ASP A N 1
ATOM 2117 C CA . ASP A 1 258 ? -21.745 -5.559 13.690 1.00 74.75 258 ASP A CA 1
ATOM 2118 C C . ASP A 1 258 ? -22.329 -6.493 14.753 1.00 74.75 258 ASP A C 1
ATOM 2120 O O . ASP A 1 258 ? -21.742 -6.707 15.823 1.00 74.75 258 ASP A O 1
ATOM 2124 N N . LEU A 1 259 ? -23.507 -7.049 14.475 1.00 76.69 259 LEU A N 1
ATOM 2125 C CA . LEU A 1 259 ? -24.161 -8.029 15.337 1.00 76.69 259 LEU A CA 1
ATOM 2126 C C . LEU A 1 259 ? -23.992 -9.422 14.740 1.00 76.69 259 LEU A C 1
ATOM 2128 O O . LEU A 1 259 ? -24.462 -9.706 13.644 1.00 76.69 259 LEU A O 1
ATOM 2132 N N . HIS A 1 260 ? -23.341 -10.312 15.482 1.00 82.25 260 HIS A N 1
ATOM 2133 C CA . HIS A 1 260 ? -23.184 -11.709 15.090 1.00 82.25 260 HIS A CA 1
ATOM 2134 C C . HIS A 1 260 ? -24.142 -12.585 15.892 1.00 82.25 260 HIS A C 1
ATOM 2136 O O . HIS A 1 260 ? -24.134 -12.547 17.124 1.00 82.25 260 HIS A O 1
ATOM 2142 N N . LEU A 1 261 ? -24.932 -13.411 15.210 1.00 80.25 261 LEU A N 1
ATOM 2143 C CA . LEU A 1 261 ? -25.869 -14.334 15.846 1.00 80.25 261 LEU A CA 1
ATOM 2144 C C . LEU A 1 261 ? -25.112 -15.394 16.655 1.00 80.25 261 LEU A C 1
ATOM 2146 O O . LEU A 1 261 ? -24.236 -16.082 16.118 1.00 80.25 261 LEU A O 1
ATOM 2150 N N . VAL A 1 262 ? -25.455 -15.563 17.935 1.00 83.50 262 VAL A N 1
ATOM 2151 C CA . VAL A 1 262 ? -24.895 -16.642 18.754 1.00 83.50 262 VAL A CA 1
ATOM 2152 C C . VAL A 1 262 ? -25.595 -17.947 18.395 1.00 83.50 262 VAL A C 1
ATOM 2154 O O . VAL A 1 262 ? -26.783 -18.114 18.651 1.00 83.50 262 VAL A O 1
ATOM 2157 N N . LEU A 1 263 ? -24.859 -18.871 17.777 1.00 78.56 263 LEU A N 1
ATOM 2158 C CA . LEU A 1 263 ? -25.449 -20.076 17.198 1.00 78.56 263 LEU A CA 1
ATOM 2159 C C . LEU A 1 263 ? -25.370 -21.276 18.168 1.00 78.56 263 LEU A C 1
ATOM 2161 O O . LEU A 1 263 ? -24.259 -21.620 18.597 1.00 78.56 263 LEU A O 1
ATOM 2165 N N . PRO A 1 264 ? -26.492 -21.967 18.459 1.00 77.38 264 PRO A N 1
ATOM 2166 C CA . PRO A 1 264 ? -26.495 -23.165 19.299 1.00 77.38 264 PRO A CA 1
ATOM 2167 C C . PRO A 1 264 ? -25.711 -24.323 18.709 1.00 77.38 264 PRO A C 1
ATOM 2169 O O . PRO A 1 264 ? -25.546 -24.425 17.489 1.00 77.38 264 PRO A O 1
ATOM 2172 N N . ALA A 1 265 ? -25.279 -25.245 19.571 1.00 72.62 265 ALA A N 1
ATOM 2173 C CA . ALA A 1 265 ? -24.496 -26.417 19.180 1.00 72.62 265 ALA A CA 1
ATOM 2174 C C . ALA A 1 265 ? -25.120 -27.204 18.013 1.00 72.62 265 ALA A C 1
ATOM 2176 O O . ALA A 1 265 ? -24.414 -27.553 17.061 1.00 72.62 265 ALA A O 1
ATOM 2177 N N . ASN A 1 266 ? -26.441 -27.386 18.042 1.00 69.50 266 ASN A N 1
ATOM 2178 C CA . ASN A 1 266 ? -27.185 -28.205 17.082 1.00 69.50 266 ASN A CA 1
ATOM 2179 C C . ASN A 1 266 ? -27.194 -27.615 15.660 1.00 69.50 266 ASN A C 1
ATOM 2181 O O . ASN A 1 266 ? -27.205 -28.352 14.676 1.00 69.50 266 ASN A O 1
ATOM 2185 N N . PHE A 1 267 ? -27.098 -26.289 15.527 1.00 70.06 267 PHE A N 1
ATOM 2186 C CA . PHE A 1 267 ? -27.181 -25.605 14.232 1.00 70.06 267 PHE A CA 1
ATOM 2187 C C . PHE A 1 267 ? -25.816 -25.343 13.582 1.00 70.06 267 PHE A C 1
ATOM 2189 O O . PHE A 1 267 ? -25.750 -25.111 12.370 1.00 70.06 267 PHE A O 1
ATOM 2196 N N . LYS A 1 268 ? -24.714 -25.440 14.347 1.00 75.06 268 LYS A N 1
ATOM 2197 C CA . LYS A 1 268 ? -23.337 -25.198 13.863 1.00 75.06 268 LYS A CA 1
ATOM 2198 C C . LYS A 1 268 ? -23.022 -26.027 12.612 1.00 75.06 268 LYS A C 1
ATOM 2200 O O . LYS A 1 268 ? -22.549 -25.486 11.614 1.00 75.06 268 LYS A O 1
ATOM 2205 N N . ARG A 1 269 ? -23.320 -27.333 12.638 1.00 70.75 269 ARG A N 1
ATOM 2206 C CA . ARG A 1 269 ? -23.005 -28.262 11.536 1.00 70.75 269 ARG A CA 1
ATOM 2207 C C . ARG A 1 269 ? -23.855 -28.019 10.289 1.00 70.75 269 ARG A C 1
ATOM 2209 O O . ARG A 1 269 ? -23.319 -28.048 9.186 1.00 70.75 269 ARG A O 1
ATOM 2216 N N . SER A 1 270 ? -25.151 -27.756 10.461 1.00 68.94 270 SER A N 1
ATOM 2217 C CA . SER A 1 270 ? -26.060 -27.500 9.338 1.00 68.94 270 SER A CA 1
ATOM 2218 C C . SER A 1 270 ? -25.652 -26.241 8.572 1.00 68.94 270 SER A C 1
ATOM 2220 O O . SER A 1 270 ? -25.480 -26.284 7.356 1.00 68.94 270 SER A O 1
ATOM 2222 N N . ARG A 1 271 ? -25.377 -25.144 9.293 1.00 70.56 271 ARG A N 1
ATOM 2223 C CA . ARG A 1 271 ? -24.947 -23.879 8.676 1.00 70.56 271 ARG A CA 1
ATOM 2224 C C . ARG A 1 271 ? -23.571 -23.974 8.017 1.00 70.56 271 ARG A C 1
ATOM 2226 O O . ARG A 1 271 ? -23.369 -23.403 6.950 1.00 70.56 271 ARG A O 1
ATOM 2233 N N . LEU A 1 272 ? -22.637 -24.731 8.601 1.00 69.69 272 LEU A N 1
ATOM 2234 C CA . LEU A 1 272 ? -21.343 -25.017 7.967 1.00 69.69 272 LEU A CA 1
ATOM 2235 C C . LEU A 1 272 ? -21.512 -25.722 6.612 1.00 69.69 272 LEU A C 1
ATOM 2237 O O . LEU A 1 272 ? -20.863 -25.333 5.641 1.00 69.69 272 LEU A O 1
ATOM 2241 N N . ASN A 1 273 ? -22.394 -26.722 6.541 1.00 66.81 273 ASN A N 1
ATOM 2242 C CA . ASN A 1 273 ? -22.652 -27.480 5.315 1.00 66.81 273 ASN A CA 1
ATOM 2243 C C . ASN A 1 273 ? -23.368 -26.642 4.249 1.00 66.81 273 ASN A C 1
ATOM 2245 O O . ASN A 1 273 ? -23.027 -26.723 3.073 1.00 66.81 273 ASN A O 1
ATOM 2249 N N . GLU A 1 274 ? -24.332 -25.818 4.652 1.00 66.88 274 GLU A N 1
ATOM 2250 C CA . GLU A 1 274 ? -25.066 -24.926 3.752 1.00 66.88 274 GLU A CA 1
ATOM 2251 C C . GLU A 1 274 ? -24.127 -23.923 3.067 1.00 66.88 274 GLU A C 1
ATOM 2253 O O . GLU A 1 274 ? -24.089 -23.849 1.841 1.00 66.88 274 GLU A O 1
ATOM 2258 N N . VAL A 1 275 ? -23.282 -23.225 3.836 1.00 64.38 275 VAL A N 1
ATOM 2259 C CA . VAL A 1 275 ? -22.316 -22.258 3.282 1.00 64.38 275 VAL A CA 1
ATOM 2260 C C . VAL A 1 275 ? -21.297 -22.945 2.370 1.00 64.38 275 VAL A C 1
ATOM 2262 O O . VAL A 1 275 ? -20.892 -22.371 1.360 1.00 64.38 275 VAL A O 1
ATOM 2265 N N . HIS A 1 276 ? -20.907 -24.179 2.692 1.00 61.84 276 HIS A N 1
ATOM 2266 C CA . HIS A 1 276 ? -19.983 -24.963 1.876 1.00 61.84 276 HIS A CA 1
ATOM 2267 C C . HIS A 1 276 ? -20.590 -25.412 0.532 1.00 61.84 276 HIS A C 1
ATOM 2269 O O . HIS A 1 276 ? -19.868 -25.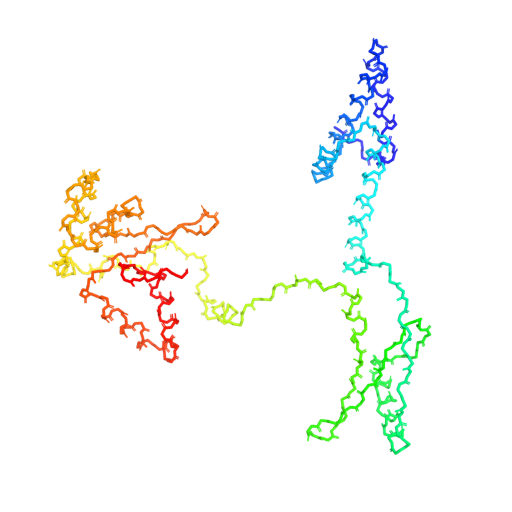509 -0.456 1.00 61.84 276 HIS A O 1
ATOM 2275 N N . ASN A 1 277 ? -21.903 -25.653 0.470 1.00 55.34 277 ASN A N 1
ATOM 2276 C CA . ASN A 1 277 ? -22.572 -26.240 -0.699 1.00 55.34 277 ASN A CA 1
ATOM 2277 C C . ASN A 1 277 ? -23.237 -25.214 -1.640 1.00 55.34 277 ASN A C 1
ATOM 2279 O O . ASN A 1 277 ? -23.841 -25.602 -2.638 1.00 55.34 277 ASN A O 1
ATOM 2283 N N . THR A 1 278 ? -23.144 -23.913 -1.350 1.00 56.50 278 THR A N 1
ATOM 2284 C CA . THR A 1 278 ? -23.670 -22.859 -2.239 1.00 56.50 278 THR A CA 1
ATOM 2285 C C . THR A 1 278 ? -22.859 -22.735 -3.536 1.00 56.50 278 THR A C 1
ATOM 2287 O O . THR A 1 278 ? -21.661 -23.011 -3.566 1.00 56.50 278 THR A O 1
ATOM 2290 N N . VAL A 1 279 ? -23.496 -22.274 -4.621 1.00 45.72 279 VAL A N 1
ATOM 2291 C CA . VAL A 1 279 ? -22.887 -22.121 -5.965 1.00 45.72 279 VAL A CA 1
ATOM 2292 C C . VAL A 1 279 ? -21.671 -21.171 -5.963 1.00 45.72 279 VAL A C 1
ATOM 2294 O O . VAL A 1 279 ? -20.741 -21.353 -6.740 1.00 45.72 279 VAL A O 1
ATOM 2297 N N . THR A 1 280 ? -21.609 -20.217 -5.026 1.00 48.44 280 THR A N 1
ATOM 2298 C CA . THR A 1 280 ? -20.451 -19.330 -4.766 1.00 48.44 280 THR A CA 1
ATOM 2299 C C . THR A 1 280 ? -19.443 -19.895 -3.748 1.00 48.44 280 THR A C 1
ATOM 2301 O O . THR A 1 280 ? -18.489 -19.212 -3.364 1.00 48.44 280 THR A O 1
ATOM 2304 N N . GLY A 1 281 ? -19.669 -21.116 -3.261 1.00 48.06 281 GLY A N 1
ATOM 2305 C CA . GLY A 1 281 ? -18.871 -21.840 -2.266 1.00 48.06 281 GLY A CA 1
ATOM 2306 C C . GLY A 1 281 ? -18.118 -23.052 -2.825 1.00 48.06 281 GLY A C 1
ATOM 2307 O O . GLY A 1 281 ? -17.298 -23.630 -2.111 1.00 48.06 281 GLY A O 1
ATOM 2308 N N . GLY A 1 282 ? -18.324 -23.405 -4.098 1.00 40.59 282 GLY A N 1
ATOM 2309 C CA . GLY A 1 282 ? -17.594 -24.483 -4.763 1.00 40.59 282 GLY A CA 1
ATOM 2310 C C . GLY A 1 282 ? -16.082 -24.241 -4.724 1.00 40.59 282 GLY A C 1
ATOM 2311 O O . GLY A 1 282 ? -15.570 -23.358 -5.403 1.00 40.59 282 GLY A O 1
ATOM 2312 N N . HIS A 1 283 ? -15.369 -25.034 -3.920 1.00 50.97 283 HIS A N 1
ATOM 2313 C CA . HIS A 1 283 ? -13.904 -25.091 -3.788 1.00 50.97 283 HIS A CA 1
ATOM 2314 C C . HIS A 1 283 ? -13.158 -23.976 -3.035 1.00 50.97 283 HIS A C 1
ATOM 2316 O O . HIS A 1 283 ? -11.926 -24.023 -2.959 1.00 50.97 283 HIS A O 1
ATOM 2322 N N . LEU A 1 284 ? -13.823 -23.016 -2.391 1.00 52.06 284 LEU A N 1
ATOM 2323 C CA . LEU A 1 284 ? -13.102 -22.007 -1.603 1.00 52.06 284 LEU A CA 1
ATOM 2324 C C . LEU A 1 284 ? -12.796 -22.559 -0.204 1.00 52.06 284 LEU A C 1
ATOM 2326 O O . LEU A 1 284 ? -13.586 -22.400 0.720 1.00 52.06 284 LEU A O 1
ATOM 2330 N N . GLY A 1 285 ? -11.651 -23.244 -0.088 1.00 58.28 285 GLY A N 1
ATOM 2331 C CA . GLY A 1 285 ? -11.219 -24.022 1.079 1.00 58.28 285 GLY A CA 1
ATOM 2332 C C . GLY A 1 285 ? -11.454 -23.385 2.457 1.00 58.28 285 GLY A C 1
ATOM 2333 O O . GLY A 1 285 ? -11.590 -22.172 2.592 1.00 58.28 285 GLY A O 1
ATOM 2334 N N . VAL A 1 286 ? -11.429 -24.232 3.496 1.00 64.69 286 VAL A N 1
ATOM 2335 C CA . VAL A 1 286 ? -11.852 -24.019 4.905 1.00 64.69 286 VAL A CA 1
ATOM 2336 C C . VAL A 1 286 ? -11.764 -22.580 5.440 1.00 64.69 286 VAL A C 1
ATOM 2338 O O . VAL A 1 286 ? -12.673 -22.116 6.125 1.00 64.69 286 VAL A O 1
ATOM 2341 N N . ARG A 1 287 ? -10.694 -21.838 5.134 1.00 62.56 287 ARG A N 1
ATOM 2342 C CA . ARG A 1 287 ? -10.513 -20.440 5.558 1.00 62.56 287 ARG A CA 1
ATOM 2343 C C . ARG A 1 287 ? -11.588 -19.482 5.034 1.00 62.56 287 ARG A C 1
ATOM 2345 O O . ARG A 1 287 ? -12.046 -18.643 5.804 1.00 62.56 287 ARG A O 1
ATOM 2352 N N . LYS A 1 288 ? -12.003 -19.593 3.769 1.00 62.41 288 LYS A N 1
ATOM 2353 C CA . LYS A 1 288 ? -13.009 -18.695 3.173 1.00 62.41 288 LYS A CA 1
ATOM 2354 C C . LYS A 1 288 ? -14.419 -19.028 3.671 1.00 62.41 288 LYS A C 1
ATOM 2356 O O . LYS A 1 288 ? -15.164 -18.110 4.007 1.00 62.41 288 LYS A O 1
ATOM 2361 N N . THR A 1 289 ? -14.739 -20.314 3.851 1.00 64.50 289 THR A N 1
ATOM 2362 C CA . THR A 1 289 ? -15.971 -20.757 4.533 1.00 64.50 289 THR A CA 1
ATOM 2363 C C . THR A 1 289 ? -16.040 -20.196 5.954 1.00 64.50 289 THR A C 1
ATOM 2365 O O . THR A 1 289 ? -17.036 -19.585 6.330 1.00 64.50 289 THR A O 1
ATOM 2368 N N . LEU A 1 290 ? -14.956 -20.314 6.731 1.00 69.69 290 LEU A N 1
ATOM 2369 C CA . LEU A 1 290 ? -14.900 -19.755 8.083 1.00 69.69 290 LEU A CA 1
ATOM 2370 C C . LEU A 1 290 ? -15.005 -18.226 8.090 1.00 69.69 290 LEU A C 1
ATOM 2372 O O . LEU A 1 290 ? -15.632 -17.678 8.990 1.00 69.69 290 LEU A O 1
ATOM 2376 N N . SER A 1 291 ? -14.427 -17.538 7.101 1.00 66.81 291 SER A N 1
ATOM 2377 C CA . SER A 1 291 ? -14.514 -16.078 6.982 1.00 66.81 291 SER A CA 1
ATOM 2378 C C . SER A 1 291 ? -15.955 -15.609 6.772 1.00 66.81 291 SER A C 1
ATOM 2380 O O . SER A 1 291 ? -16.419 -14.747 7.510 1.00 66.81 291 SER A O 1
ATOM 2382 N N . LYS A 1 292 ? -16.688 -16.226 5.836 1.00 68.50 292 LYS A N 1
ATOM 2383 C CA . LYS A 1 292 ? -18.105 -15.911 5.583 1.00 68.50 292 LYS A CA 1
ATOM 2384 C C . LYS A 1 292 ? -18.985 -16.199 6.799 1.00 68.50 292 LYS A C 1
ATOM 2386 O O . LYS A 1 292 ? -19.858 -15.411 7.138 1.00 68.50 292 LYS A O 1
ATOM 2391 N N . ILE A 1 293 ? -18.735 -17.310 7.492 1.00 75.19 293 ILE A N 1
ATOM 2392 C CA . ILE A 1 293 ? -19.506 -17.666 8.689 1.00 75.19 293 ILE A CA 1
ATOM 2393 C C . ILE A 1 293 ? -19.236 -16.670 9.824 1.00 75.19 293 ILE A C 1
ATOM 2395 O O . ILE A 1 293 ? -20.173 -16.270 10.504 1.00 75.19 293 ILE A O 1
ATOM 2399 N N . ARG A 1 294 ? -17.988 -16.221 10.007 1.00 75.31 294 ARG A N 1
ATOM 2400 C CA . ARG A 1 294 ? -17.615 -15.255 11.057 1.00 75.31 294 ARG A CA 1
ATOM 2401 C C . ARG A 1 294 ? -18.235 -13.870 10.887 1.00 75.31 294 ARG A C 1
ATOM 2403 O O . ARG A 1 294 ? -18.329 -13.162 11.878 1.00 75.31 294 ARG A O 1
ATOM 2410 N N . GLN A 1 295 ? -18.633 -13.499 9.671 1.00 70.44 295 GLN A N 1
ATOM 2411 C CA . GLN A 1 295 ? -19.335 -12.238 9.413 1.00 70.44 295 GLN A CA 1
ATOM 2412 C C . GLN A 1 295 ? -20.778 -12.244 9.940 1.00 70.44 295 GLN A C 1
ATOM 2414 O O . GLN A 1 295 ? -21.372 -11.186 10.081 1.00 70.44 295 GLN A O 1
ATOM 2419 N N . ARG A 1 296 ? -21.370 -13.423 10.190 1.00 70.69 296 ARG A N 1
ATOM 2420 C CA . ARG A 1 296 ? -22.802 -13.549 10.530 1.00 70.69 296 ARG A CA 1
ATOM 2421 C C . ARG A 1 296 ? -23.066 -14.306 11.827 1.00 70.69 296 ARG A C 1
ATOM 2423 O O . ARG A 1 296 ? -24.052 -14.034 12.505 1.00 70.69 296 ARG A O 1
ATOM 2430 N N . TYR A 1 297 ? -22.197 -15.247 12.188 1.00 79.12 297 TYR A N 1
ATOM 2431 C CA . TYR A 1 297 ? -22.397 -16.166 13.305 1.00 79.12 297 TYR A CA 1
ATOM 2432 C C . TYR A 1 297 ? -21.217 -16.155 14.276 1.00 79.12 297 TYR A C 1
ATOM 2434 O O . TYR A 1 297 ? -20.065 -15.928 13.900 1.00 79.12 297 TYR A O 1
ATOM 2442 N N . PHE A 1 298 ? -21.500 -16.478 15.536 1.00 83.81 298 PHE A N 1
ATOM 2443 C CA . PHE A 1 298 ? -20.514 -16.569 16.603 1.00 83.81 298 PHE A CA 1
ATOM 2444 C C . PHE A 1 298 ? -20.795 -17.748 17.543 1.00 83.81 298 PHE A C 1
ATOM 2446 O O . PHE A 1 298 ? -21.939 -18.004 17.908 1.00 83.81 298 PHE A O 1
ATOM 2453 N N . TRP A 1 299 ? -19.745 -18.450 17.987 1.00 85.81 299 TRP A N 1
ATOM 2454 C CA . TRP A 1 299 ? -19.830 -19.424 19.081 1.00 85.81 299 TRP A CA 1
ATOM 2455 C C . TRP A 1 299 ? -18.478 -19.653 19.778 1.00 85.81 299 TRP A C 1
ATOM 2457 O O . TRP A 1 299 ? -17.430 -19.312 19.232 1.00 85.81 299 TRP A O 1
ATOM 2467 N N . TYR A 1 300 ? -18.485 -20.264 20.969 1.00 80.50 300 TYR A N 1
ATOM 2468 C CA . TYR A 1 300 ? -17.311 -20.456 21.846 1.00 80.50 300 TYR A CA 1
ATOM 2469 C C . TYR A 1 300 ? -16.052 -21.031 21.167 1.00 80.50 300 TYR A C 1
ATOM 2471 O O . TYR A 1 300 ? -14.947 -20.543 21.398 1.00 80.50 300 TYR A O 1
ATOM 2479 N N . THR A 1 301 ? -16.191 -22.044 20.308 1.00 80.25 301 THR A N 1
ATOM 2480 C CA . THR A 1 301 ? -15.044 -22.691 19.642 1.00 80.25 301 THR A CA 1
ATOM 2481 C C . THR A 1 301 ? -14.536 -21.957 18.398 1.00 80.25 301 THR A C 1
ATOM 2483 O O . THR A 1 301 ? -13.522 -22.365 17.822 1.00 80.25 301 THR A O 1
ATOM 2486 N N . MET A 1 302 ? -15.171 -20.856 17.977 1.00 76.25 302 MET A N 1
ATOM 2487 C CA . MET A 1 302 ? -14.609 -20.005 16.928 1.00 76.25 302 MET A CA 1
ATOM 2488 C C . MET A 1 302 ? -13.376 -19.265 17.449 1.00 76.25 302 MET A C 1
ATOM 2490 O O . MET A 1 302 ? -13.479 -18.273 18.168 1.00 76.25 302 MET A O 1
ATOM 2494 N N . ARG A 1 303 ? -12.184 -19.717 17.042 1.00 54.97 303 ARG A N 1
ATOM 2495 C CA . ARG A 1 303 ? -10.934 -18.992 17.316 1.00 54.97 303 ARG A CA 1
ATOM 2496 C C . ARG A 1 303 ? -10.986 -17.600 16.683 1.00 54.97 303 ARG A C 1
ATOM 2498 O O . ARG A 1 303 ? -11.278 -17.489 15.491 1.00 54.97 303 ARG A O 1
ATOM 2505 N N . HIS A 1 304 ? -10.660 -16.572 17.461 1.00 48.78 304 HIS A N 1
ATOM 2506 C CA . HIS A 1 304 ? -10.245 -15.274 16.936 1.00 48.78 304 HIS A CA 1
ATOM 2507 C C . HIS A 1 304 ? -8.851 -15.431 16.317 1.00 48.78 304 HIS A C 1
ATOM 2509 O O . HIS A 1 304 ? -7.990 -16.074 16.919 1.00 48.78 304 HIS A O 1
ATOM 2515 N N . CYS A 1 305 ? -8.667 -14.935 15.095 1.00 32.34 305 CYS A N 1
ATOM 2516 C CA . CYS A 1 305 ? -7.341 -14.711 14.524 1.00 32.34 305 CYS A CA 1
ATOM 2517 C C . CYS A 1 305 ? -6.988 -13.245 14.740 1.00 32.34 305 CYS A C 1
ATOM 2519 O O . CYS A 1 305 ? -7.929 -12.427 14.625 1.00 32.34 305 CYS A O 1
#

Organism: Mytilus coruscus (NCBI:txid42192)

pLDDT: mean 74.4, std 16.16, range [32.34, 95.81]

Radius of gyration: 34.72 Å; Cα contacts (8 Å, |Δi|>4): 217; chains: 1; bounding box: 73×79×78 Å

=== Feature glossary ===
The record interleaves many kinds of information about one protein. Here is each kind framed as the question it answers.

Q: Are the domains correctly placed relative to each other?
A: Predicted aligned error is AlphaFold's pairwise confidence. Unlike pLDDT (per-residue), PAE is per-residue-pair and captures whether two parts of the structure are correctly placed relative to each other. Units are ångströms of expected positional error.

Q: Which residues are in helices, strands, or loops?
A: Eight-state secondary structure (DSSP): H is the canonical α-helix, G the tighter 3₁₀-helix, I the wider π-helix; E/B are β-structure, T and S are turns and bends, and '-' is everything else. DSSP derives these from the pattern of main-chain N–H···O=C hydrogen bonds, not from the sequence.

Q: What if only a Cα trace is available?
A: P-SEA three-state annotation labels each residue as helix, strand, or coil based purely on the geometry of the Cα trace. It serves as a fallback when the full backbone (and thus DSSP) is unavailable.

Q: What are the backbone torsion angles?
A: φ (phi) and ψ (psi) are the two rotatable backbone dihedrals per residue: φ is the C(i-1)–N–Cα–C torsion, ψ is the N–Cα–C–N(i+1) torsion, both in degrees on (−180°, 180°]. α-helical residues cluster near (−60°, −45°); β-strand residues near (−120°, +130°). A Ramachandran plot is simply a scatter of (φ, ψ) for every residue.

Q: What known structures does this most resemble?
A: Structural nearest neighbors (via Foldseek easy-search vs the PDB). Reported per hit: target PDB id, E-value, and alignment TM-score. A TM-score above ~0.5 is the conventional threshold for 'same fold'.

Q: What family and function is it annotated with?
A: Database cross-references. InterPro integrates a dozen domain/family signature databases into unified entries with residue-range hits. GO terms attach function/process/location labels with evidence codes. CATH codes position the fold in a four-level structural taxonomy. Organism is the NCBI-taxonomy species name.

Q: Which residues are buried vs exposed?
A: Solvent accessibility: the surface area of each residue that a 1.4 Å water probe can touch, in Å². When only backbone atoms are present the absolute values are lower than full-atom SASA (side chains contribute most of the area) and are flagged as backbone-only.

Q: What do the diagnostic plots show?
A: Three diagnostic plots accompany the record. The Cα contact map visualizes the tertiary structure as a 2D adjacency matrix (8 Å cutoff, sequence-local contacts suppressed). The Ramachandran plot shows the distribution of backbone (φ, ψ) torsions, with points in the α and β basins reflecting secondary structure content. The PAE plot shows AlphaFold's inter-residue confidence as a color matrix.

Q: What is the amino-acid chain?
A: The amino-acid sequence is the protein's primary structure: the linear order of residues from the N-terminus to the C-terminus, written in one-letter code. Everything else here — the 3D coordinates, the secondary structure, the domain annotations — is ultimately a consequence of this string.

Q: What do the rendered images show?
A: The six renders are orthographic views along the three Cartesian axes in both directions. Representation (cartoon, sticks, or surface) and color scheme (sequence-rainbow or by-chain) vary across proteins so the training set covers all the common visualization conventions.

Q: Where is each backbone atom in 3D?
A: The mmCIF table is the protein's shape written out atom by atom. For each backbone N, Cα, C, and carbonyl O, it records an (x, y, z) coordinate triple in Å plus the residue type, chain letter, and residue number.

Q: How mobile is each atom in the crystal?
A: For experimental (PDB) structures, the B-factor (temperature factor) quantifies the positional spread of each atom in the crystal — a combination of thermal vibration and static disorder — in units of Å². High B-factors mark flexible loops or poorly resolved regions; low B-factors mark the rigid, well-ordered core.

Q: How big and how compact is the whole molecule?
A: Three whole-structure scalars: the radius of gyration (RMS distance of Cα from centroid, in Å), the count of Cα–Cα contacts (pairs closer than 8 Å and separated by more than four residues in sequence — i.e. tertiary, not local, contacts), and the bounding-box dimensions. Together they distinguish compact globular folds from extended fibres or disordered chains.

Q: What does the local fold look like, residue by residue?
A: A 3Di character summarizes, for each residue, the relative orientation of the Cα frame of its nearest spatial neighbor. Because it encodes fold topology rather than chemistry, 3Di alignments detect remote structural similarity that sequence alignment misses.

Q: How confident is the AlphaFold model at each residue?
A: For AlphaFold models, the B-factor field carries pLDDT — the model's own estimate of local accuracy on a 0–100 scale. Regions with pLDDT<50 should be treated as essentially unmodeled; they often correspond to intrinsically disordered segments.